Protein AF-A0A4V6KM63-F1 (afdb_monomer_lite)

Foldseek 3Di:
DDDDDDDDDDDDPDPDDPVVVVVVVVPDPPPPPDDDPPDPPCCVVPVPVVVPDDDPPPLLVVLLVPDAADPLAAFDDDDDPPPPPPPDDDDPQRVLLVLLLVDQALVSSVPGPNVPDQPLSSLLSSLVSCLLNVNPCSLVSLVVLCPDDPVSNALSVLVSLLVNLCVLFVCSDDDPCPPPDDDPPDGDDPVSNVVSLVSLVVSLVCSSVPRDDPPSSNLVSLQSNLVSCVVVQNLVSSLVSLSNSSNSPDSDVSSSVSVVCSVVVPRPDPDDDDDDDDDDDDPDDDDPDDDDDDDDDDDDDDDDDDDDDDDDDDDDD

Secondary structure (DSSP, 8-state):
-----------------HHHHHHHHTTS--------TTS--HHHH-HHHHHHS-----HHHHHTTSS---TTSPPP-PPPP-PPP---PPPHHHHHHHHHHTSSSHHHHHHS--TT--HHHHHHHHHHHHHHTT-TTHHHHHHHHHHS-HHHHTTHHHHHHHHHHHHHTT-------SS-SPP------HHHHHHHHHHHHHHHHHHHTT---TT-HHHHHHHHHHHHHHHTT-HHHHHHHHHHHHHTT---HHHHHHHHHHHTT-----------SS----S----S-----------------------------

pLDDT: mean 70.75, std 25.51, range [20.06, 98.56]

Structure (mmCIF, N/CA/C/O backbone):
data_AF-A0A4V6KM63-F1
#
_entry.id   AF-A0A4V6KM63-F1
#
loop_
_atom_site.group_PDB
_atom_site.id
_atom_site.type_symbol
_atom_site.label_atom_id
_atom_site.label_alt_id
_atom_site.label_comp_id
_atom_site.label_asym_id
_atom_site.label_entity_id
_atom_site.label_seq_id
_atom_site.pdbx_PDB_ins_code
_atom_site.Cartn_x
_atom_site.Cartn_y
_atom_site.Cartn_z
_atom_site.occupancy
_atom_site.B_iso_or_equiv
_atom_site.auth_seq_id
_atom_site.auth_comp_id
_atom_site.auth_asym_id
_atom_site.auth_atom_id
_atom_site.pdbx_PDB_model_num
ATOM 1 N N . MET A 1 1 ? 13.890 93.470 3.882 1.00 38.53 1 MET A N 1
ATOM 2 C CA . MET A 1 1 ? 13.900 92.080 4.387 1.00 38.53 1 MET A CA 1
ATOM 3 C C . MET A 1 1 ? 12.518 91.510 4.089 1.00 38.53 1 MET A C 1
ATOM 5 O O . MET A 1 1 ? 11.603 91.719 4.861 1.00 38.53 1 MET A O 1
ATOM 9 N N . SER A 1 2 ? 12.234 91.205 2.825 1.00 38.66 2 SER A N 1
ATOM 10 C CA . SER A 1 2 ? 12.437 89.886 2.202 1.00 38.66 2 SER A CA 1
ATOM 11 C C . SER A 1 2 ? 11.457 88.846 2.739 1.00 38.66 2 SER A C 1
ATOM 13 O O . SER A 1 2 ? 11.822 88.120 3.648 1.00 38.66 2 SER A O 1
ATOM 15 N N . TYR A 1 3 ? 10.266 88.759 2.147 1.00 36.31 3 TYR A N 1
ATOM 16 C CA . TYR A 1 3 ? 9.559 87.495 1.930 1.00 36.31 3 TYR A CA 1
ATOM 17 C C . TYR A 1 3 ? 8.790 87.623 0.609 1.00 36.31 3 TYR A C 1
ATOM 19 O O . TYR A 1 3 ? 8.005 88.546 0.422 1.00 36.31 3 TYR A O 1
ATOM 27 N N . LEU A 1 4 ? 9.153 86.768 -0.347 1.00 38.00 4 LEU A N 1
ATOM 28 C CA . LEU A 1 4 ? 8.591 86.687 -1.692 1.00 38.00 4 LEU A CA 1
ATOM 29 C C . LEU A 1 4 ? 7.329 85.822 -1.650 1.00 38.00 4 LEU A C 1
ATOM 31 O O . LEU A 1 4 ? 7.406 84.655 -1.268 1.00 38.00 4 LEU A O 1
ATOM 35 N N . ASP A 1 5 ? 6.204 86.387 -2.084 1.00 36.34 5 ASP A N 1
ATOM 36 C CA . ASP A 1 5 ? 4.976 85.655 -2.389 1.00 36.34 5 ASP A CA 1
ATOM 37 C C . ASP A 1 5 ? 5.148 84.834 -3.678 1.00 36.34 5 ASP A C 1
ATOM 39 O O . ASP A 1 5 ? 5.480 85.354 -4.747 1.00 36.34 5 ASP A O 1
ATOM 43 N N . LEU A 1 6 ? 4.919 83.525 -3.566 1.00 35.12 6 LEU A N 1
ATOM 44 C CA . LEU A 1 6 ? 4.900 82.574 -4.675 1.00 35.12 6 LEU A CA 1
ATOM 45 C C . LEU A 1 6 ? 3.574 82.684 -5.437 1.00 35.12 6 LEU A C 1
ATOM 47 O O . LEU A 1 6 ? 2.551 82.149 -5.012 1.00 35.12 6 LEU A O 1
ATOM 51 N N . HIS A 1 7 ? 3.608 83.313 -6.612 1.00 39.22 7 HIS A N 1
ATOM 52 C CA . HIS A 1 7 ? 2.531 83.189 -7.589 1.00 39.22 7 HIS A CA 1
ATOM 53 C C . HIS A 1 7 ? 2.599 81.842 -8.324 1.00 39.22 7 HIS A C 1
ATOM 55 O O . HIS A 1 7 ? 3.612 81.433 -8.893 1.00 39.22 7 HIS A O 1
ATOM 61 N N . THR A 1 8 ? 1.456 81.171 -8.300 1.00 44.53 8 THR A N 1
ATOM 62 C CA . THR A 1 8 ? 1.097 79.902 -8.926 1.00 44.53 8 THR A CA 1
ATOM 63 C C . THR A 1 8 ? 1.305 79.899 -10.445 1.00 44.53 8 THR A C 1
ATOM 65 O O . THR A 1 8 ? 0.744 80.716 -11.172 1.00 44.53 8 THR A O 1
ATOM 68 N N . THR A 1 9 ? 2.053 78.914 -10.955 1.00 43.78 9 THR A N 1
ATOM 69 C CA . THR A 1 9 ? 2.122 78.597 -12.391 1.00 43.78 9 THR A CA 1
ATOM 70 C C . THR A 1 9 ? 1.475 77.238 -12.656 1.00 43.78 9 THR A C 1
ATOM 72 O O . THR A 1 9 ? 1.812 76.221 -12.054 1.00 43.78 9 THR A O 1
ATOM 75 N N . GLY A 1 10 ? 0.469 77.237 -13.533 1.00 41.81 10 GLY A N 1
ATOM 76 C CA . GLY A 1 10 ? -0.345 76.071 -13.855 1.00 41.81 10 GLY A CA 1
ATOM 77 C C . GLY A 1 10 ? 0.424 74.992 -14.619 1.00 41.81 10 GLY A C 1
ATOM 78 O O . GLY A 1 10 ? 0.946 75.225 -15.710 1.00 41.81 10 GLY A O 1
ATOM 79 N N . HIS A 1 11 ? 0.419 73.771 -14.087 1.00 44.66 11 HIS A N 1
ATOM 80 C CA . HIS A 1 11 ? 0.872 72.586 -14.810 1.00 44.66 11 HIS A CA 1
ATOM 81 C C . HIS A 1 11 ? -0.171 72.160 -15.857 1.00 44.66 11 HIS A C 1
ATOM 83 O O . HIS A 1 11 ? -1.176 71.521 -15.542 1.00 44.66 11 HIS A O 1
ATOM 89 N N . ARG A 1 12 ? 0.095 72.458 -17.136 1.00 49.81 12 ARG A N 1
ATOM 90 C CA . ARG A 1 12 ? -0.553 71.771 -18.265 1.00 49.81 12 ARG A CA 1
ATOM 91 C C . ARG A 1 12 ? -0.119 70.301 -18.264 1.00 49.81 12 ARG A C 1
ATOM 93 O O . ARG A 1 12 ? 1.005 69.986 -18.650 1.00 49.81 12 ARG A O 1
ATOM 100 N N . ARG A 1 13 ? -1.013 69.397 -17.855 1.00 54.69 13 ARG A N 1
ATOM 101 C CA . ARG A 1 13 ? -0.854 67.945 -18.032 1.00 54.69 13 ARG A CA 1
ATOM 102 C C . ARG A 1 13 ? -0.825 67.633 -19.533 1.00 54.69 13 ARG A C 1
ATOM 104 O O . ARG A 1 13 ? -1.850 67.728 -20.202 1.00 54.69 13 ARG A O 1
ATOM 111 N N . ARG A 1 14 ? 0.346 67.289 -20.078 1.00 59.88 14 ARG A N 1
ATOM 112 C CA . ARG A 1 14 ? 0.458 66.712 -21.425 1.00 59.88 14 ARG A CA 1
ATOM 113 C C . ARG A 1 14 ? -0.050 65.273 -21.356 1.00 59.88 14 ARG A C 1
ATOM 115 O O . ARG A 1 14 ? 0.630 64.410 -20.813 1.00 59.88 14 ARG A O 1
ATOM 122 N N . ALA A 1 15 ? -1.253 65.029 -21.865 1.00 58.00 15 ALA A N 1
ATOM 123 C CA . ALA A 1 15 ? -1.730 63.678 -22.124 1.00 58.00 15 ALA A CA 1
ATOM 124 C C . ALA A 1 15 ? -0.860 63.073 -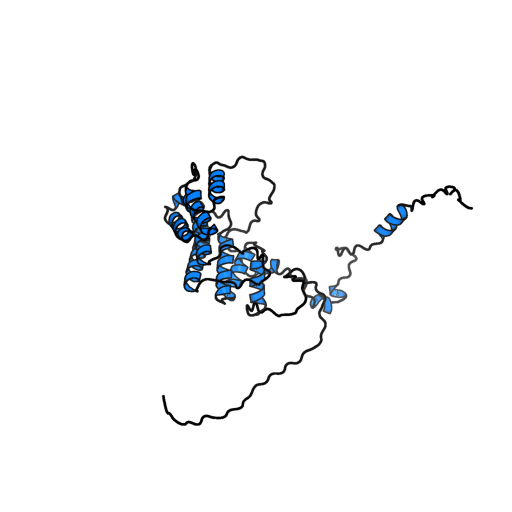23.237 1.00 58.00 15 ALA A C 1
ATOM 126 O O . ALA A 1 15 ? -0.911 63.527 -24.379 1.00 58.00 15 ALA A O 1
ATOM 127 N N . LEU A 1 16 ? -0.022 62.089 -22.901 1.00 60.75 16 LEU A N 1
ATOM 128 C CA . LEU A 1 16 ? 0.581 61.221 -23.910 1.00 60.75 16 LEU A CA 1
ATOM 129 C C . LEU A 1 16 ? -0.551 60.404 -24.554 1.00 60.75 16 LEU A C 1
ATOM 131 O O . LEU A 1 16 ? -1.327 59.786 -23.821 1.00 60.75 16 LEU A O 1
ATOM 135 N N . PRO A 1 17 ? -0.700 60.411 -25.890 1.00 64.44 17 PRO A N 1
ATOM 136 C CA . PRO A 1 17 ? -1.804 59.719 -26.531 1.00 64.44 17 PRO A CA 1
ATOM 137 C C . PRO A 1 17 ? -1.623 58.208 -26.359 1.00 64.44 17 PRO A C 1
ATOM 139 O O . PRO A 1 17 ? -0.602 57.644 -26.749 1.00 64.44 17 PRO A O 1
ATOM 142 N N . LEU A 1 18 ? -2.651 57.552 -25.813 1.00 59.50 18 LEU A N 1
ATOM 143 C CA . LEU A 1 18 ? -2.770 56.096 -25.643 1.00 59.50 18 LEU A CA 1
ATOM 144 C C . LEU A 1 18 ? -2.382 55.308 -26.916 1.00 59.50 18 LEU A C 1
ATOM 146 O O . LEU A 1 18 ? -1.901 54.181 -26.838 1.00 59.50 18 LEU A O 1
ATOM 150 N N . ALA A 1 19 ? -2.537 55.936 -28.086 1.00 60.31 19 ALA A N 1
ATOM 151 C CA . ALA A 1 19 ? -2.141 55.416 -29.389 1.00 60.31 19 ALA A CA 1
ATOM 152 C C . ALA A 1 19 ? -0.650 55.036 -29.479 1.00 60.31 19 ALA A C 1
ATOM 154 O O . ALA A 1 19 ? -0.317 54.031 -30.104 1.00 60.31 19 ALA A O 1
ATOM 155 N N . SER A 1 20 ? 0.246 55.779 -28.819 1.00 60.22 20 SER A N 1
ATOM 156 C CA . SER A 1 20 ? 1.684 55.475 -28.827 1.00 60.22 20 SER A CA 1
ATOM 157 C C . SER A 1 20 ? 2.033 54.236 -27.994 1.00 60.22 20 SER A C 1
ATOM 159 O O . SER A 1 20 ? 2.986 53.536 -28.322 1.00 60.22 20 SER A O 1
ATOM 161 N N . LEU A 1 21 ? 1.250 53.923 -26.955 1.00 61.53 21 LEU A N 1
ATOM 162 C CA . LEU A 1 21 ? 1.435 52.710 -26.149 1.00 61.53 21 LEU A CA 1
ATOM 163 C C . LEU A 1 21 ? 0.874 51.464 -26.853 1.00 61.53 21 LEU A C 1
ATOM 165 O O . LEU A 1 21 ? 1.476 50.397 -26.774 1.00 61.53 21 LEU A O 1
ATOM 169 N N . ILE A 1 22 ? -0.224 51.603 -27.602 1.00 63.12 22 ILE A N 1
ATOM 170 C CA . ILE A 1 22 ? -0.808 50.500 -28.388 1.00 63.12 22 ILE A CA 1
ATOM 171 C C . ILE A 1 22 ? 0.103 50.121 -29.567 1.00 63.12 22 ILE A C 1
ATOM 173 O O . ILE A 1 22 ? 0.334 48.938 -29.812 1.00 63.12 22 ILE A O 1
ATOM 177 N N . ALA A 1 23 ? 0.678 51.108 -30.263 1.00 62.62 23 ALA A N 1
ATOM 178 C CA . ALA A 1 23 ? 1.587 50.858 -31.384 1.00 62.62 23 ALA A CA 1
ATOM 179 C C . ALA A 1 23 ? 2.879 50.134 -30.957 1.00 62.62 23 ALA A C 1
ATOM 181 O O . ALA A 1 23 ? 3.385 49.292 -31.696 1.00 62.62 23 ALA A O 1
ATOM 182 N N . ALA A 1 24 ? 3.384 50.407 -29.749 1.00 61.28 24 ALA A N 1
ATOM 183 C CA . ALA A 1 24 ? 4.547 49.712 -29.200 1.00 61.28 24 ALA A CA 1
ATOM 184 C C . ALA A 1 24 ? 4.241 48.251 -28.807 1.00 61.28 24 ALA A C 1
ATOM 186 O O . ALA A 1 24 ? 5.113 47.394 -28.924 1.00 61.28 24 ALA A O 1
ATOM 187 N N . ALA A 1 25 ? 3.005 47.944 -28.395 1.00 60.75 25 ALA A N 1
ATOM 188 C CA . ALA A 1 25 ? 2.602 46.590 -28.004 1.00 60.75 25 ALA A CA 1
ATOM 189 C C . ALA A 1 25 ? 2.410 45.632 -29.200 1.00 60.75 25 ALA A C 1
ATOM 191 O O . ALA A 1 25 ? 2.606 44.428 -29.056 1.00 60.75 25 ALA A O 1
ATOM 192 N N . LEU A 1 26 ? 2.071 46.152 -30.386 1.00 57.72 26 LEU A N 1
ATOM 193 C CA . LEU A 1 26 ? 1.855 45.359 -31.610 1.00 57.72 26 LEU A CA 1
ATOM 194 C C . LEU A 1 26 ? 3.146 44.992 -32.362 1.00 57.72 26 LEU A C 1
ATOM 196 O O . LEU A 1 26 ? 3.116 44.132 -33.236 1.00 57.72 26 LEU A O 1
ATOM 200 N N . MET A 1 27 ? 4.277 45.620 -32.029 1.00 55.38 27 MET A N 1
ATOM 201 C CA . MET A 1 27 ? 5.576 45.386 -32.679 1.00 55.38 27 MET A CA 1
ATOM 202 C C . MET A 1 27 ? 6.425 44.313 -31.985 1.00 55.38 27 MET A C 1
ATOM 204 O O . MET A 1 27 ? 7.587 44.131 -32.341 1.00 55.38 27 MET A O 1
ATOM 208 N N . VAL A 1 28 ? 5.879 43.597 -30.997 1.00 55.69 28 VAL A N 1
ATOM 209 C CA . VAL A 1 28 ? 6.587 42.479 -30.362 1.00 55.69 28 VAL A CA 1
ATOM 210 C C . VAL A 1 28 ? 6.347 41.221 -31.203 1.00 55.69 28 VAL A C 1
ATOM 212 O O . VAL A 1 28 ? 5.221 40.719 -31.214 1.00 55.69 28 VAL A O 1
ATOM 215 N N . PRO A 1 29 ? 7.356 40.684 -31.916 1.00 52.28 29 PRO A N 1
ATOM 216 C CA . PRO A 1 29 ? 7.197 39.442 -32.655 1.00 52.28 29 PRO A CA 1
ATOM 217 C C . PRO A 1 29 ? 7.007 38.296 -31.660 1.00 52.28 29 PRO A C 1
ATOM 219 O O . PRO A 1 29 ? 7.958 37.770 -31.079 1.00 52.28 29 PRO A O 1
ATOM 222 N N . LEU A 1 30 ? 5.753 37.897 -31.462 1.00 51.94 30 LEU A N 1
ATOM 223 C CA . LEU A 1 30 ? 5.414 36.622 -30.848 1.00 51.94 30 LEU A CA 1
ATOM 224 C C . LEU A 1 30 ? 5.933 35.536 -31.792 1.00 51.94 30 LEU A C 1
ATOM 226 O O . LEU A 1 30 ? 5.347 35.277 -32.840 1.00 51.94 30 LEU A O 1
ATOM 230 N N . SER A 1 31 ? 7.070 34.935 -31.444 1.00 47.78 31 SER A N 1
ATOM 231 C CA . SER A 1 31 ? 7.638 33.791 -32.161 1.00 47.78 31 SER A CA 1
ATOM 232 C C . SER A 1 31 ? 6.761 32.557 -31.932 1.00 47.78 31 SER A C 1
ATOM 234 O O . SER A 1 31 ? 7.110 31.653 -31.178 1.00 47.78 31 SER A O 1
ATOM 236 N N . GLY A 1 32 ? 5.584 32.542 -32.556 1.00 52.34 32 GLY A N 1
ATOM 237 C CA . GLY A 1 32 ? 4.719 31.378 -32.642 1.00 52.34 32 GLY A CA 1
ATOM 238 C C . GLY A 1 32 ? 5.316 30.396 -33.638 1.00 52.34 32 GLY A C 1
ATOM 239 O O . GLY A 1 32 ? 5.144 30.541 -34.844 1.00 52.34 32 GLY A O 1
ATOM 240 N N . GLN A 1 33 ? 6.042 29.399 -33.139 1.00 54.91 33 GLN A N 1
ATOM 241 C CA . GLN A 1 33 ? 6.419 28.226 -33.924 1.00 54.91 33 GLN A CA 1
ATOM 242 C C . GLN A 1 33 ? 5.155 27.382 -34.139 1.00 54.91 33 GLN A C 1
ATOM 244 O O . GLN A 1 33 ? 4.897 26.445 -33.388 1.00 54.91 33 GLN A O 1
ATOM 249 N N . ALA A 1 34 ? 4.324 27.752 -35.112 1.00 53.34 34 ALA A N 1
ATOM 250 C CA . ALA A 1 34 ? 3.112 27.013 -35.444 1.00 53.34 34 ALA A CA 1
ATOM 251 C C . ALA A 1 34 ? 2.963 26.843 -36.955 1.00 53.34 34 ALA A C 1
ATOM 253 O O . ALA A 1 34 ? 3.021 27.808 -37.703 1.00 53.34 34 ALA A O 1
ATOM 254 N N . CYS A 1 35 ? 2.748 25.590 -37.353 1.00 58.19 35 CYS A N 1
ATOM 255 C CA . CYS A 1 35 ? 2.690 25.065 -38.711 1.00 58.19 35 CYS A CA 1
ATOM 256 C C . CYS A 1 35 ? 1.818 25.889 -39.674 1.00 58.19 35 CYS A C 1
ATOM 258 O O . CYS A 1 35 ? 0.597 25.934 -39.545 1.00 58.19 35 CYS A O 1
ATOM 260 N N . GLY A 1 36 ? 2.458 26.454 -40.693 1.00 49.00 36 GLY A N 1
ATOM 261 C CA . GLY A 1 36 ? 1.841 27.035 -41.883 1.00 49.00 36 GLY A CA 1
ATOM 262 C C . GLY A 1 36 ? 2.603 26.609 -43.149 1.00 49.00 36 GLY A C 1
ATOM 263 O O . GLY A 1 36 ? 3.683 26.022 -43.042 1.00 49.00 36 GLY A O 1
ATOM 264 N N . PRO A 1 37 ? 2.072 26.879 -44.350 1.00 65.12 37 PRO A N 1
ATOM 265 C CA . PRO A 1 37 ? 2.666 26.437 -45.617 1.00 65.12 37 PRO A CA 1
ATOM 266 C C . PRO A 1 37 ? 4.029 27.083 -45.933 1.00 65.12 37 PRO A C 1
ATOM 268 O O . PRO A 1 37 ? 4.763 26.560 -46.766 1.00 65.12 37 PRO A O 1
ATOM 271 N N . ASP A 1 38 ? 4.395 28.158 -45.228 1.00 60.31 38 ASP A N 1
ATOM 272 C CA . ASP A 1 38 ? 5.628 28.928 -45.443 1.00 60.31 38 ASP A CA 1
ATOM 273 C C . ASP A 1 38 ? 6.755 28.605 -44.443 1.00 60.31 38 ASP A C 1
ATOM 275 O O . ASP A 1 38 ? 7.737 29.342 -44.334 1.00 60.31 38 ASP A O 1
ATOM 279 N N . PHE A 1 39 ? 6.649 27.506 -43.686 1.00 54.88 39 PHE A N 1
ATOM 280 C CA . PHE A 1 39 ? 7.740 27.090 -42.803 1.00 54.88 39 PHE A CA 1
ATOM 281 C C . PHE A 1 39 ? 8.827 26.356 -43.601 1.00 54.88 39 PHE A C 1
ATOM 283 O O . PHE A 1 39 ? 8.540 25.339 -44.239 1.00 54.88 39 PHE A O 1
ATOM 290 N N . PRO A 1 40 ? 10.095 26.810 -43.549 1.00 59.22 40 PRO A N 1
ATOM 291 C CA . PRO A 1 40 ? 11.181 26.148 -44.254 1.00 59.22 40 PRO A CA 1
ATOM 292 C C . PRO A 1 40 ? 11.352 24.727 -43.719 1.00 59.22 40 PRO A C 1
ATOM 294 O O . PRO A 1 40 ? 11.466 24.505 -42.510 1.00 59.22 40 PRO A O 1
ATOM 297 N N . ASN A 1 41 ? 11.379 23.754 -44.629 1.00 66.44 41 ASN A N 1
ATOM 298 C CA . ASN A 1 41 ? 11.552 22.348 -44.292 1.00 66.44 41 ASN A CA 1
ATOM 299 C C . ASN A 1 41 ? 12.947 22.145 -43.667 1.00 66.44 41 ASN A C 1
ATOM 301 O O . ASN A 1 41 ? 13.953 22.053 -44.373 1.00 66.44 41 ASN A O 1
ATOM 305 N N . ARG A 1 42 ? 13.018 22.130 -42.328 1.00 66.38 42 ARG A N 1
ATOM 306 C CA . ARG A 1 42 ? 14.282 22.122 -41.565 1.00 66.38 42 ARG A CA 1
ATOM 307 C C . ARG A 1 42 ? 15.168 20.919 -41.903 1.00 66.38 42 ARG A C 1
ATOM 309 O O . ARG A 1 42 ? 16.387 21.067 -41.921 1.00 66.38 42 ARG A O 1
ATOM 316 N N . LEU A 1 43 ? 14.565 19.784 -42.277 1.00 67.75 43 LEU A N 1
ATOM 317 C CA . LEU A 1 43 ? 15.283 18.597 -42.758 1.00 67.75 43 LEU A CA 1
ATOM 318 C C . LEU A 1 43 ? 16.042 18.855 -44.066 1.00 67.75 43 LEU A C 1
ATOM 320 O O . LEU A 1 43 ? 17.122 18.301 -44.251 1.00 67.75 43 LEU A O 1
ATOM 324 N N . LEU A 1 44 ? 15.502 19.683 -44.963 1.00 74.19 44 LEU A N 1
ATOM 325 C CA . LEU A 1 44 ? 16.147 20.024 -46.235 1.00 74.19 44 LEU A CA 1
ATOM 326 C C . LEU A 1 44 ? 17.153 21.169 -46.079 1.00 74.19 44 LEU A C 1
ATOM 328 O O . LEU A 1 44 ? 18.212 21.138 -46.699 1.00 74.19 44 LEU A O 1
ATOM 332 N N . VAL A 1 45 ? 16.842 22.155 -45.232 1.00 75.56 45 VAL A N 1
ATOM 333 C CA . VAL A 1 45 ? 17.698 23.334 -45.010 1.00 75.56 45 VAL A CA 1
ATOM 334 C C . VAL A 1 45 ? 18.932 22.999 -44.170 1.00 75.56 45 VAL A C 1
ATOM 336 O O . VAL A 1 45 ? 20.022 23.488 -44.449 1.00 75.56 45 VAL A O 1
ATOM 339 N N . ASN A 1 46 ? 18.788 22.158 -43.145 1.00 68.81 46 ASN A N 1
ATOM 340 C CA . ASN A 1 46 ? 19.895 21.740 -42.292 1.00 68.81 46 ASN A CA 1
ATOM 341 C C . ASN A 1 46 ? 19.736 20.269 -41.904 1.00 68.81 46 ASN A C 1
ATOM 343 O O . ASN A 1 46 ? 19.397 19.932 -40.767 1.00 68.81 46 ASN A O 1
ATOM 347 N N . ARG A 1 47 ? 19.987 19.382 -42.870 1.00 77.44 47 ARG A N 1
ATOM 348 C CA . ARG A 1 47 ? 19.878 17.932 -42.683 1.00 77.44 47 ARG A CA 1
ATOM 349 C C . ARG A 1 47 ? 20.751 17.422 -41.539 1.00 77.44 47 ARG A C 1
ATOM 351 O O . ARG A 1 47 ? 20.276 16.650 -40.716 1.00 77.44 47 ARG A O 1
ATOM 358 N N . ASN A 1 48 ? 22.009 17.860 -41.489 1.00 73.75 48 ASN A N 1
ATOM 359 C CA . ASN A 1 48 ? 22.973 17.374 -40.504 1.00 73.75 48 ASN A CA 1
ATOM 360 C C . ASN A 1 48 ? 22.569 17.802 -39.083 1.00 73.75 48 ASN A C 1
ATOM 362 O O . ASN A 1 48 ? 22.467 16.968 -38.195 1.00 73.75 48 ASN A O 1
ATOM 366 N N . GLY A 1 49 ? 22.222 19.077 -38.884 1.00 69.94 49 GLY A N 1
ATOM 367 C CA . GLY A 1 49 ? 21.758 19.569 -37.585 1.00 69.94 49 GLY A CA 1
ATOM 368 C C . GLY A 1 49 ? 20.402 19.000 -37.163 1.00 69.94 49 GLY A C 1
ATOM 369 O O . GLY A 1 49 ? 20.203 18.734 -35.987 1.00 69.94 49 GLY A O 1
ATOM 370 N N . THR A 1 50 ? 19.485 18.761 -38.105 1.00 67.75 50 THR A N 1
ATOM 371 C CA . THR A 1 50 ? 18.137 18.251 -37.789 1.00 67.75 50 THR A CA 1
ATOM 372 C C . THR A 1 50 ? 18.127 16.752 -37.485 1.00 67.75 50 THR A C 1
ATOM 374 O O . THR A 1 50 ? 17.342 16.320 -36.654 1.00 67.75 50 THR A O 1
ATOM 377 N N . LEU A 1 51 ? 18.987 15.951 -38.129 1.00 70.25 51 LEU A N 1
ATOM 378 C CA . LEU A 1 51 ? 19.080 14.508 -37.860 1.00 70.25 51 LEU A CA 1
ATOM 379 C C . LEU A 1 51 ? 19.978 14.173 -36.662 1.00 70.25 51 LEU A C 1
ATOM 381 O O . LEU A 1 51 ? 19.825 13.105 -36.077 1.00 70.25 51 LEU A O 1
ATOM 385 N N . LEU A 1 52 ? 20.910 15.061 -36.305 1.00 68.06 52 LEU A N 1
ATOM 386 C CA . LEU A 1 52 ? 21.752 14.910 -35.113 1.00 68.06 52 LEU A CA 1
ATOM 387 C C . LEU A 1 52 ? 21.114 15.511 -33.854 1.00 68.06 52 LEU A C 1
ATOM 389 O O . LEU A 1 52 ? 21.525 15.179 -32.744 1.00 68.06 52 LEU A O 1
ATOM 393 N N . TYR A 1 53 ? 20.119 16.386 -34.009 1.00 53.06 53 TYR A N 1
ATOM 394 C CA . TYR A 1 53 ? 19.326 16.886 -32.898 1.00 53.06 53 TYR A CA 1
ATOM 395 C C . TYR A 1 53 ? 18.218 15.882 -32.586 1.00 53.06 53 TYR A C 1
ATOM 397 O O . TYR A 1 53 ? 17.237 15.769 -33.321 1.00 53.06 53 TYR A O 1
ATOM 405 N N . MET A 1 54 ? 18.383 15.140 -31.490 1.00 50.16 54 MET A N 1
ATOM 406 C CA . MET A 1 54 ? 17.301 14.333 -30.944 1.00 50.16 54 MET A CA 1
ATOM 407 C C . MET A 1 54 ? 16.168 15.301 -30.567 1.00 50.16 54 MET A C 1
ATOM 409 O O . MET A 1 54 ? 16.416 16.192 -29.749 1.00 50.16 54 MET A O 1
ATOM 413 N N . PRO A 1 55 ? 14.963 15.198 -31.167 1.00 59.41 55 PRO A N 1
ATOM 414 C CA . PRO A 1 55 ? 13.830 15.995 -30.707 1.00 59.41 55 PRO A CA 1
ATOM 415 C C . PRO A 1 55 ? 13.680 15.772 -29.204 1.00 59.41 55 PRO A C 1
ATOM 417 O O . PRO A 1 55 ? 13.995 14.673 -28.745 1.00 59.41 55 PRO A O 1
ATOM 420 N N . GLU A 1 56 ? 13.260 16.791 -28.446 1.00 52.06 56 GLU A N 1
ATOM 421 C CA . GLU A 1 56 ? 13.082 16.651 -26.998 1.00 52.06 56 GLU A CA 1
ATOM 422 C C . GLU A 1 56 ? 12.179 15.445 -26.723 1.00 52.06 56 GLU A C 1
ATOM 424 O O . GLU A 1 56 ? 10.959 15.489 -26.888 1.00 52.06 56 GLU A O 1
ATOM 429 N N . GLY A 1 57 ? 12.814 14.323 -26.384 1.00 56.25 57 GLY A N 1
ATOM 430 C CA . GLY A 1 57 ? 12.133 13.100 -26.041 1.00 56.25 57 GLY A CA 1
ATOM 431 C C . GLY A 1 57 ? 11.444 13.380 -24.728 1.00 56.25 57 GLY A C 1
ATOM 432 O O . GLY A 1 57 ? 12.101 13.688 -23.732 1.00 56.25 57 GLY A O 1
ATOM 433 N N . ASN A 1 58 ? 10.118 13.303 -24.714 1.00 72.00 58 ASN A N 1
ATOM 434 C CA . ASN A 1 58 ? 9.409 13.326 -23.454 1.00 72.00 58 ASN A CA 1
ATOM 435 C C . ASN A 1 58 ? 9.701 11.992 -22.759 1.00 72.00 58 ASN A C 1
ATOM 437 O O . ASN A 1 58 ? 9.019 10.998 -22.987 1.00 72.00 58 ASN A O 1
ATOM 441 N N . PHE A 1 59 ? 10.753 11.966 -21.942 1.00 71.00 59 PHE A N 1
ATOM 442 C CA . PHE A 1 59 ? 11.180 10.777 -21.211 1.00 71.00 59 PHE A CA 1
ATOM 443 C C . PHE A 1 59 ? 10.016 10.137 -20.446 1.00 71.00 59 PHE A C 1
ATOM 445 O O . PHE A 1 59 ? 9.885 8.918 -20.443 1.00 71.00 59 PHE A O 1
ATOM 452 N N . ALA A 1 60 ? 9.126 10.953 -19.868 1.00 66.62 60 ALA A N 1
ATOM 453 C CA . ALA A 1 60 ? 7.934 10.466 -19.185 1.00 66.62 60 ALA A CA 1
ATOM 454 C C . ALA A 1 60 ? 7.022 9.663 -20.116 1.00 66.62 60 ALA A C 1
ATOM 456 O O . ALA A 1 60 ? 6.510 8.619 -19.732 1.00 66.62 60 ALA A O 1
ATOM 457 N N . PHE A 1 61 ? 6.844 10.142 -21.345 1.00 74.00 61 PHE A N 1
ATOM 458 C CA . PHE A 1 61 ? 6.041 9.480 -22.363 1.00 74.00 61 PHE A CA 1
ATOM 459 C C . PHE A 1 61 ? 6.683 8.175 -22.841 1.00 74.00 61 PHE A C 1
ATOM 461 O O . PHE A 1 61 ? 6.009 7.146 -22.866 1.00 74.00 61 PHE A O 1
ATOM 468 N N . GLU A 1 62 ? 7.979 8.183 -23.158 1.00 79.56 62 GLU A N 1
ATOM 469 C CA . GLU A 1 62 ? 8.676 6.972 -23.615 1.00 79.56 62 GLU A CA 1
ATOM 470 C C . GLU A 1 62 ? 8.809 5.921 -22.503 1.00 79.56 62 GLU A C 1
ATOM 472 O O . GLU A 1 62 ? 8.696 4.725 -22.768 1.00 79.56 62 GLU A O 1
ATOM 477 N N . ALA A 1 63 ? 8.936 6.341 -21.239 1.00 78.00 63 ALA A N 1
ATOM 478 C CA . ALA A 1 63 ? 8.960 5.433 -20.092 1.00 78.00 63 ALA A CA 1
ATOM 479 C C . ALA A 1 63 ? 7.685 4.575 -19.988 1.00 78.00 63 ALA A C 1
ATOM 481 O O . ALA A 1 63 ? 7.767 3.404 -19.619 1.00 78.00 63 ALA A O 1
ATOM 482 N N . THR A 1 64 ? 6.520 5.107 -20.383 1.00 82.31 64 THR A N 1
ATOM 483 C CA . THR A 1 64 ? 5.253 4.346 -20.397 1.00 82.31 64 THR A CA 1
ATOM 484 C C . THR A 1 64 ? 5.211 3.221 -21.437 1.00 82.31 64 THR A C 1
ATOM 486 O O . THR A 1 64 ? 4.282 2.417 -21.435 1.00 82.31 64 THR A O 1
ATOM 489 N N . ARG A 1 65 ? 6.197 3.164 -22.341 1.00 85.06 65 ARG A N 1
ATOM 490 C CA . ARG A 1 65 ? 6.270 2.214 -23.461 1.00 85.06 65 ARG A CA 1
ATOM 491 C C . ARG A 1 65 ? 7.387 1.186 -23.312 1.00 85.06 65 ARG A C 1
ATOM 493 O O . ARG A 1 65 ? 7.537 0.333 -24.181 1.00 85.06 65 ARG A O 1
ATOM 500 N N . LEU A 1 66 ? 8.166 1.257 -22.230 1.00 86.62 66 LEU A N 1
ATOM 501 C CA . LEU A 1 66 ? 9.278 0.335 -21.975 1.00 86.62 66 LEU A CA 1
ATOM 502 C C . LEU A 1 66 ? 8.810 -1.105 -21.742 1.00 86.62 66 LEU A C 1
ATOM 504 O O . LEU A 1 66 ? 9.542 -2.045 -22.041 1.00 86.62 66 LEU A O 1
ATOM 508 N N . VAL A 1 67 ? 7.597 -1.276 -21.216 1.00 91.75 67 VAL A N 1
ATOM 509 C CA . VAL A 1 67 ? 6.959 -2.575 -20.980 1.00 91.75 67 VAL A CA 1
ATOM 510 C C . VAL A 1 67 ? 5.492 -2.519 -21.413 1.00 91.75 67 VAL A C 1
ATOM 512 O O . VAL A 1 67 ? 4.905 -1.432 -21.437 1.00 91.75 67 VAL A O 1
ATOM 515 N N . PRO A 1 68 ? 4.873 -3.659 -21.772 1.00 93.88 68 PRO A N 1
ATOM 516 C CA . PRO A 1 68 ? 3.448 -3.692 -22.064 1.00 93.88 68 PRO A CA 1
ATOM 517 C C . PRO A 1 68 ? 2.604 -3.355 -20.826 1.00 93.88 68 PRO A C 1
ATOM 519 O O . PRO A 1 68 ? 2.983 -3.592 -19.678 1.00 93.88 68 PRO A O 1
ATOM 522 N N . VAL A 1 69 ? 1.410 -2.827 -21.083 1.00 94.44 69 VAL A N 1
ATOM 523 C CA . VAL A 1 69 ? 0.368 -2.658 -20.066 1.00 94.44 69 VAL A CA 1
ATOM 524 C C . VAL A 1 69 ? -0.033 -4.037 -19.541 1.00 94.44 69 VAL A C 1
ATOM 526 O O . VAL A 1 69 ? -0.350 -4.918 -20.338 1.00 94.44 69 VAL A O 1
ATOM 529 N N . ASP A 1 70 ? -0.048 -4.220 -18.220 1.00 95.56 70 ASP A N 1
ATOM 530 C CA . ASP A 1 70 ? -0.579 -5.438 -17.604 1.00 95.56 70 ASP A CA 1
ATOM 531 C C . ASP A 1 70 ? -2.114 -5.322 -17.520 1.00 95.56 70 ASP A C 1
ATOM 533 O O . ASP A 1 70 ? -2.617 -4.463 -16.790 1.00 95.56 70 ASP A O 1
ATOM 537 N N . PRO A 1 71 ? -2.881 -6.142 -18.260 1.00 95.19 71 PRO A N 1
ATOM 538 C CA . PRO A 1 71 ? -4.336 -6.021 -18.318 1.00 95.19 71 PRO A CA 1
ATOM 539 C C . PRO A 1 71 ? -5.040 -6.434 -17.017 1.00 95.19 71 PRO A C 1
ATOM 541 O O . PRO A 1 71 ? -6.226 -6.152 -16.867 1.00 95.19 71 PRO A O 1
ATOM 544 N N . GLN A 1 72 ? -4.347 -7.111 -16.096 1.00 95.44 72 GLN A N 1
ATOM 545 C CA . GLN A 1 72 ? -4.912 -7.543 -14.812 1.00 95.44 72 GLN A CA 1
ATOM 546 C C . GLN A 1 72 ? -4.771 -6.482 -13.716 1.00 95.44 72 GLN A C 1
ATOM 548 O O . GLN A 1 72 ? -5.287 -6.656 -12.615 1.00 95.44 72 GLN A O 1
ATOM 553 N N . LEU A 1 73 ? -4.048 -5.401 -13.995 1.00 94.69 73 LEU A N 1
ATOM 554 C CA . LEU A 1 73 ? -3.842 -4.292 -13.075 1.00 94.69 73 LEU A CA 1
ATOM 555 C C . LEU A 1 73 ? -4.674 -3.075 -13.503 1.00 94.69 73 LEU A C 1
ATOM 557 O O . LEU A 1 73 ? -4.912 -2.871 -14.697 1.00 94.69 73 LEU A O 1
ATOM 561 N N . PRO A 1 74 ? -5.115 -2.239 -12.546 1.00 92.00 74 PRO A N 1
ATOM 562 C CA . PRO A 1 74 ? -5.897 -1.057 -12.864 1.00 92.00 74 PRO A CA 1
ATOM 563 C C . PRO A 1 74 ? -5.059 -0.042 -13.645 1.00 92.00 74 PRO A C 1
ATOM 565 O O . PRO A 1 74 ? -3.852 0.099 -13.451 1.00 92.00 74 PRO A O 1
ATOM 568 N N . ARG A 1 75 ? -5.731 0.720 -14.509 1.00 91.56 75 ARG A N 1
ATOM 569 C CA . ARG A 1 75 ? -5.148 1.917 -15.119 1.00 91.56 75 ARG A CA 1
ATOM 570 C C . ARG A 1 75 ? -5.097 3.029 -14.086 1.00 91.56 75 ARG A C 1
ATOM 572 O O . ARG A 1 75 ? -6.071 3.224 -13.354 1.00 91.56 75 ARG A O 1
ATOM 579 N N . TRP A 1 76 ? -3.998 3.778 -14.086 1.00 88.56 76 TRP A N 1
ATOM 580 C CA . TRP A 1 76 ? -3.864 4.939 -13.225 1.00 88.56 76 TRP A CA 1
ATOM 581 C C . TRP A 1 76 ? -4.958 5.960 -13.531 1.00 88.56 76 TRP A C 1
ATOM 583 O O . TRP A 1 76 ? -5.212 6.304 -14.690 1.00 88.56 76 TRP A O 1
ATOM 593 N N . GLN A 1 77 ? -5.587 6.451 -12.474 1.00 85.81 77 GLN A N 1
ATOM 594 C CA . GLN A 1 77 ? -6.616 7.474 -12.518 1.00 85.81 77 GLN A CA 1
ATOM 595 C C . GLN A 1 77 ? -6.184 8.617 -11.610 1.00 85.81 77 GLN A C 1
ATOM 597 O O . GLN A 1 77 ? -5.899 8.420 -10.426 1.00 85.81 77 GLN A O 1
ATOM 602 N N . ALA A 1 78 ? -6.142 9.828 -12.164 1.00 78.00 78 ALA A N 1
ATOM 603 C CA . ALA A 1 78 ? -5.914 11.015 -11.360 1.00 78.00 78 ALA A CA 1
ATOM 604 C C . ALA A 1 78 ? -7.007 11.111 -10.282 1.00 78.00 78 ALA A C 1
ATOM 606 O O . ALA A 1 78 ? -8.182 10.891 -10.600 1.00 78.00 78 ALA A O 1
ATOM 607 N N . PRO A 1 79 ? -6.659 11.473 -9.033 1.00 71.75 79 PRO A N 1
ATOM 608 C CA . PRO A 1 79 ? -7.664 11.872 -8.061 1.00 71.75 79 PRO A CA 1
ATOM 609 C C . PRO A 1 79 ? -8.553 12.944 -8.686 1.00 71.75 79 PRO A C 1
ATOM 611 O O . PRO A 1 79 ? -8.050 13.830 -9.387 1.00 71.75 79 PRO A O 1
ATOM 614 N N . ALA A 1 80 ? -9.863 12.865 -8.446 1.00 71.00 80 ALA A N 1
ATOM 615 C CA . ALA A 1 80 ? -10.765 13.915 -8.891 1.00 71.00 80 ALA A CA 1
ATOM 616 C C . ALA A 1 80 ? -10.216 15.271 -8.406 1.00 71.00 80 ALA A C 1
ATOM 618 O O . ALA A 1 80 ? -9.766 15.357 -7.256 1.00 71.00 80 ALA A O 1
ATOM 619 N N . PRO A 1 81 ? -10.197 16.314 -9.260 1.00 66.88 81 PRO A N 1
ATOM 620 C CA . PRO A 1 81 ? -9.763 17.631 -8.826 1.00 66.88 81 PRO A CA 1
ATOM 621 C C . PRO A 1 81 ? -10.541 18.000 -7.567 1.00 66.88 81 PRO A C 1
ATOM 623 O O . PRO A 1 81 ? -11.730 17.693 -7.471 1.00 66.88 81 PRO A O 1
ATOM 626 N N . ALA A 1 82 ? -9.866 18.635 -6.606 1.00 58.59 82 ALA A N 1
ATOM 627 C CA . ALA A 1 82 ? -10.473 19.118 -5.373 1.00 58.59 82 ALA A CA 1
ATOM 628 C C . ALA A 1 82 ? -11.436 20.277 -5.682 1.00 58.59 82 ALA A C 1
ATOM 630 O O . ALA A 1 82 ? -11.220 21.424 -5.304 1.00 58.59 82 ALA A O 1
ATOM 631 N N . THR A 1 83 ? -12.507 20.005 -6.422 1.00 59.41 83 THR A N 1
ATOM 632 C CA . THR A 1 83 ? -13.703 20.823 -6.374 1.00 59.41 83 THR A CA 1
ATOM 633 C C . THR A 1 83 ? -14.199 20.727 -4.942 1.00 59.41 83 THR A C 1
ATOM 635 O O . THR A 1 83 ? -14.385 19.596 -4.479 1.00 59.41 83 THR A O 1
ATOM 638 N N . PRO A 1 84 ? -14.393 21.851 -4.226 1.00 56.78 84 PRO A N 1
ATOM 639 C CA . PRO A 1 84 ? -15.024 21.797 -2.921 1.00 56.78 84 PRO A CA 1
ATOM 640 C C . PRO A 1 84 ? -16.324 21.015 -3.116 1.00 56.78 84 PRO A C 1
ATOM 642 O O . PRO A 1 84 ? -17.133 21.409 -3.968 1.00 56.78 84 PRO A O 1
ATOM 645 N N . PRO A 1 85 ? -16.487 19.855 -2.453 1.00 59.12 85 PRO A N 1
ATOM 646 C CA . PRO A 1 85 ? -17.690 19.070 -2.630 1.00 59.12 85 PRO A CA 1
ATOM 647 C C . PRO A 1 85 ? -18.870 19.994 -2.346 1.00 59.12 85 PRO A C 1
ATOM 649 O O . PRO A 1 85 ? -18.805 20.835 -1.442 1.00 59.12 85 PRO A O 1
ATOM 652 N N . LYS A 1 86 ? -19.958 19.867 -3.118 1.00 63.06 86 LYS A N 1
ATOM 653 C CA . LYS A 1 86 ? -21.243 20.409 -2.657 1.00 63.06 86 LYS A CA 1
ATOM 654 C C . LYS A 1 86 ? -21.390 19.972 -1.197 1.00 63.06 86 LYS A C 1
ATOM 656 O O . LYS A 1 86 ? -21.159 18.785 -0.969 1.00 63.06 86 LYS A O 1
ATOM 661 N N . PRO A 1 87 ? -21.712 20.868 -0.242 1.00 62.28 87 PRO A N 1
ATOM 662 C CA . PRO A 1 87 ? -21.797 20.507 1.167 1.00 62.28 87 PRO A CA 1
ATOM 663 C C . PRO A 1 87 ? -22.788 19.357 1.327 1.00 62.28 87 PRO A C 1
ATOM 665 O O . PRO A 1 87 ? -24.001 19.546 1.319 1.00 62.28 87 PRO A O 1
ATOM 668 N N . MET A 1 88 ? -22.254 18.147 1.379 1.00 66.38 88 MET A N 1
ATOM 669 C CA . MET A 1 88 ? -22.978 16.934 1.672 1.00 66.38 88 MET A CA 1
ATOM 670 C C . MET A 1 88 ? -22.507 16.538 3.061 1.00 66.38 88 MET A C 1
ATOM 672 O O . MET A 1 88 ? -21.295 16.510 3.298 1.00 66.38 88 MET A O 1
ATOM 676 N N . PRO A 1 89 ? -23.431 16.299 4.000 1.00 78.62 89 PRO A N 1
ATOM 677 C CA . PRO A 1 89 ? -23.042 15.818 5.310 1.00 78.62 89 PRO A CA 1
ATOM 678 C C . PRO A 1 89 ? -22.275 14.504 5.139 1.00 78.62 89 PRO A C 1
ATOM 680 O O . PRO A 1 89 ? -22.705 13.619 4.399 1.00 78.62 89 PRO A O 1
ATOM 683 N N . LEU A 1 90 ? -21.123 14.403 5.806 1.00 81.62 90 LEU A N 1
ATOM 684 C CA . LEU A 1 90 ? -20.366 13.157 5.885 1.00 81.62 90 LEU A CA 1
ATOM 685 C C . LEU A 1 90 ? -21.275 12.053 6.430 1.00 81.62 90 LEU A C 1
ATOM 687 O O . LEU A 1 90 ? -22.078 12.307 7.333 1.00 81.62 90 LEU A O 1
ATOM 691 N N . SER A 1 91 ? -21.128 10.834 5.916 1.00 87.69 91 SER A N 1
ATOM 692 C CA . SER A 1 91 ? -21.792 9.671 6.512 1.00 87.69 91 SER A CA 1
ATOM 693 C C . SER A 1 91 ? -21.343 9.477 7.972 1.00 87.69 91 SER A C 1
ATOM 695 O O . SER A 1 91 ? -20.232 9.890 8.320 1.00 87.69 91 SER A O 1
ATOM 697 N N . PRO A 1 92 ? -22.159 8.842 8.833 1.00 88.62 92 PRO A N 1
ATOM 698 C CA . PRO A 1 92 ? -21.776 8.568 10.221 1.00 88.62 92 PRO A CA 1
ATOM 699 C C . PRO A 1 92 ? -20.429 7.839 10.343 1.00 88.62 92 PRO A C 1
ATOM 701 O O . PRO A 1 92 ? -19.601 8.212 11.168 1.00 88.62 92 PRO A O 1
ATOM 704 N N . GLU A 1 93 ? -20.167 6.877 9.453 1.00 89.00 93 GLU A N 1
ATOM 705 C CA . GLU A 1 93 ? -18.889 6.161 9.382 1.00 89.00 93 GLU A CA 1
ATOM 706 C C . GLU A 1 93 ? -17.718 7.115 9.093 1.00 89.00 93 GLU A C 1
ATOM 708 O O . GLU A 1 93 ? -16.726 7.127 9.820 1.00 89.00 93 GLU A O 1
ATOM 713 N N . GLN A 1 94 ? -17.841 7.973 8.073 1.00 89.69 94 GLN A N 1
ATOM 714 C CA . GLN A 1 94 ? -16.801 8.950 7.728 1.00 89.69 94 GLN A CA 1
ATOM 715 C C . GLN A 1 94 ? -16.536 9.943 8.863 1.00 89.69 94 GLN A C 1
ATOM 717 O O . GLN A 1 94 ? -15.387 10.328 9.078 1.00 89.69 94 GLN A O 1
ATOM 722 N N . GLN A 1 95 ? -17.579 10.359 9.585 1.00 91.00 95 GLN A N 1
ATOM 723 C CA . GLN A 1 95 ? -17.440 11.250 10.737 1.00 91.00 95 GLN A CA 1
ATOM 724 C C . GLN A 1 95 ? -16.662 10.578 11.866 1.00 91.00 95 GLN A C 1
ATOM 726 O O . GLN A 1 95 ? -15.720 11.171 12.386 1.00 91.00 95 GLN A O 1
ATOM 731 N N . ALA A 1 96 ? -17.012 9.341 12.213 1.00 92.75 96 ALA A N 1
ATOM 732 C CA . ALA A 1 96 ? -16.332 8.606 13.269 1.00 92.75 96 ALA A CA 1
ATOM 733 C C . ALA A 1 96 ? -14.877 8.271 12.888 1.00 92.75 96 ALA A C 1
ATOM 735 O O . ALA A 1 96 ? -13.981 8.505 13.693 1.00 92.75 96 ALA A O 1
ATOM 736 N N . ILE A 1 97 ? -14.595 7.864 11.642 1.00 93.25 97 ILE A N 1
ATOM 737 C CA . ILE A 1 97 ? -13.212 7.678 11.159 1.00 93.25 97 ILE A CA 1
ATOM 738 C C . ILE A 1 97 ? -12.414 8.987 11.248 1.00 93.25 97 ILE A C 1
ATOM 740 O O . ILE A 1 97 ? -11.258 8.976 11.673 1.00 93.25 97 ILE A O 1
ATOM 744 N N . ALA A 1 98 ? -13.005 10.121 10.856 1.00 92.12 98 ALA A N 1
ATOM 745 C CA . ALA A 1 98 ? -12.340 11.419 10.943 1.00 92.12 98 ALA A CA 1
ATOM 746 C C . ALA A 1 98 ? -12.058 11.831 12.397 1.00 92.12 98 ALA A C 1
ATOM 748 O O . ALA A 1 98 ? -10.976 12.336 12.680 1.00 92.12 98 ALA A O 1
ATOM 749 N N . GLN A 1 99 ? -12.994 11.577 13.315 1.00 93.88 99 GLN A N 1
ATOM 750 C CA . GLN A 1 99 ? -12.813 11.833 14.746 1.00 93.88 99 GLN A CA 1
ATOM 751 C C . GLN A 1 99 ? -11.717 10.949 15.347 1.00 93.88 99 GLN A C 1
ATOM 753 O O . GLN A 1 99 ? -10.836 11.472 16.020 1.00 93.88 99 GLN A O 1
ATOM 758 N N . MET A 1 100 ? -11.716 9.644 15.051 1.00 95.69 100 MET A N 1
ATOM 759 C CA . MET A 1 100 ? -10.661 8.725 15.495 1.00 95.69 100 MET A CA 1
ATOM 760 C C . MET A 1 100 ? -9.284 9.161 14.986 1.00 95.69 100 MET A C 1
ATOM 762 O O . MET A 1 100 ? -8.325 9.163 15.740 1.00 95.69 100 MET A O 1
ATOM 766 N N . ARG A 1 101 ? -9.167 9.567 13.715 1.00 93.38 101 ARG A N 1
ATOM 767 C CA . ARG A 1 101 ? -7.882 9.998 13.128 1.00 93.38 101 ARG A CA 1
ATOM 768 C C . ARG A 1 101 ? -7.397 11.365 13.604 1.00 93.38 101 ARG A C 1
ATOM 770 O O . ARG A 1 101 ? -6.250 11.708 13.341 1.00 93.38 101 ARG A O 1
ATOM 777 N N . ALA A 1 102 ? -8.259 12.154 14.242 1.00 93.62 102 ALA A N 1
ATOM 778 C CA . ALA A 1 102 ? -7.889 13.446 14.807 1.00 93.62 102 ALA A CA 1
ATOM 779 C C . ALA A 1 102 ? -7.243 13.327 16.200 1.00 93.62 102 ALA A C 1
ATOM 781 O O . ALA A 1 102 ? -6.738 14.326 16.712 1.00 93.62 102 ALA A O 1
ATOM 782 N N . THR A 1 103 ? -7.267 12.142 16.820 1.00 94.25 103 THR A N 1
ATOM 783 C CA . THR A 1 103 ? -6.619 11.897 18.114 1.00 94.25 103 THR A CA 1
ATOM 784 C C . THR A 1 103 ? -5.117 11.665 17.954 1.00 94.25 103 THR A C 1
ATOM 786 O O . THR A 1 103 ? -4.615 11.459 16.847 1.00 94.25 103 THR A O 1
ATOM 789 N N . GLN A 1 104 ? -4.383 11.706 19.069 1.00 90.19 104 GLN A N 1
ATOM 790 C CA . GLN A 1 104 ? -2.931 11.477 19.071 1.00 90.19 104 GLN A CA 1
ATOM 791 C C . GLN A 1 104 ? -2.553 10.081 19.567 1.00 90.19 104 GLN A C 1
ATOM 793 O O . GLN A 1 104 ? -1.456 9.605 19.288 1.00 90.19 104 GLN A O 1
ATOM 798 N N . THR A 1 105 ? -3.453 9.425 20.301 1.00 95.88 105 THR A N 1
ATOM 799 C CA . THR A 1 105 ? -3.219 8.100 20.877 1.00 95.88 105 THR A CA 1
ATOM 800 C C . THR A 1 105 ? -4.296 7.107 20.462 1.00 95.88 105 THR A C 1
ATOM 802 O O . THR A 1 105 ? -5.422 7.472 20.102 1.00 95.88 105 THR A O 1
ATOM 805 N N . VAL A 1 106 ? -3.939 5.826 20.528 1.00 96.31 106 VAL A N 1
ATO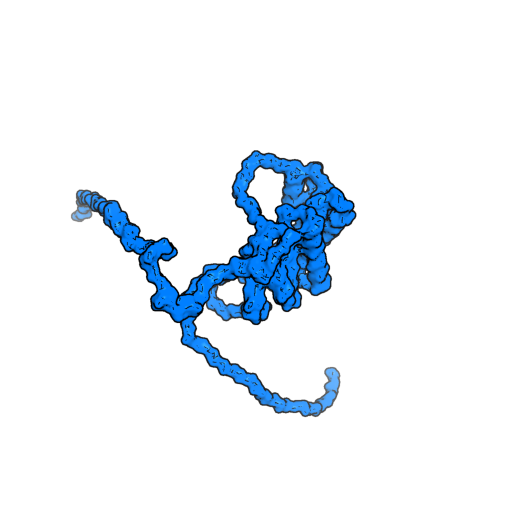M 806 C CA . VAL A 1 106 ? -4.842 4.709 20.237 1.00 96.31 106 VAL A CA 1
ATOM 807 C C . VAL A 1 106 ? -5.972 4.647 21.265 1.00 96.31 106 VAL A C 1
ATOM 809 O O . VAL A 1 106 ? -7.107 4.364 20.904 1.00 96.31 106 VAL A O 1
ATOM 812 N N . GLU A 1 107 ? -5.678 4.943 22.530 1.00 96.88 107 GLU A N 1
ATOM 813 C CA . GLU A 1 107 ? -6.645 4.957 23.629 1.00 96.88 107 GLU A CA 1
ATOM 814 C C . GLU A 1 107 ? -7.729 6.016 23.407 1.00 96.88 107 GLU A C 1
ATOM 816 O O . GLU A 1 107 ? -8.917 5.735 23.558 1.00 96.88 107 GLU A O 1
ATOM 821 N N . GLU A 1 108 ? -7.331 7.224 23.002 1.00 96.25 108 GLU A N 1
ATOM 822 C CA . GLU A 1 108 ? -8.271 8.287 22.641 1.00 96.25 108 GLU A CA 1
ATOM 823 C C . GLU A 1 108 ? -9.086 7.918 21.401 1.00 96.25 108 GLU A C 1
ATOM 825 O O . GLU A 1 108 ? -10.294 8.153 21.378 1.00 96.25 108 GLU A O 1
ATOM 830 N N . ALA A 1 109 ? -8.449 7.322 20.386 1.00 95.81 109 ALA A N 1
ATOM 831 C CA . ALA A 1 109 ? -9.142 6.877 19.179 1.00 95.81 109 ALA A CA 1
ATOM 832 C C . ALA A 1 109 ? -10.189 5.803 19.495 1.00 95.81 109 ALA A C 1
ATOM 834 O O . ALA A 1 109 ? -11.283 5.836 18.937 1.00 95.81 109 ALA A O 1
ATOM 835 N N . ASP A 1 110 ? -9.884 4.867 20.395 1.00 95.19 110 ASP A N 1
ATOM 836 C CA . ASP A 1 110 ? -10.806 3.793 20.768 1.00 95.19 110 ASP A CA 1
ATOM 837 C C . ASP A 1 110 ? -11.972 4.277 21.646 1.00 95.19 110 ASP A C 1
ATOM 839 O O . ASP A 1 110 ? -13.036 3.662 21.670 1.00 95.19 110 ASP A O 1
ATOM 843 N N . ALA A 1 111 ? -11.801 5.412 22.332 1.00 95.19 111 ALA A N 1
ATOM 844 C CA . ALA A 1 111 ? -12.857 6.057 23.109 1.00 95.19 111 ALA A CA 1
ATOM 845 C C . ALA A 1 111 ? -13.860 6.854 22.248 1.00 95.19 111 ALA A C 1
ATOM 847 O O . ALA A 1 111 ? -14.925 7.237 22.746 1.00 95.19 111 ALA A O 1
ATOM 848 N N . VAL A 1 112 ? -13.550 7.122 20.973 1.00 92.81 112 VAL A N 1
ATOM 849 C CA . VAL A 1 112 ? -14.477 7.783 20.041 1.00 92.81 112 VAL A CA 1
ATOM 850 C C . VAL A 1 112 ? -15.695 6.892 19.802 1.00 92.81 112 VAL A C 1
ATOM 852 O O . VAL A 1 112 ? -15.587 5.675 19.661 1.00 92.81 112 VAL A O 1
ATOM 855 N N . ASN A 1 113 ? -16.880 7.501 19.712 1.00 87.19 113 ASN A N 1
ATOM 856 C CA . ASN A 1 113 ? -18.097 6.765 19.391 1.00 87.19 113 ASN A CA 1
ATOM 857 C C . ASN A 1 113 ? -18.023 6.174 17.970 1.00 87.19 113 ASN A C 1
ATOM 859 O O . ASN A 1 113 ? -18.287 6.861 16.985 1.00 87.19 113 ASN A O 1
ATOM 863 N N . ALA A 1 114 ? -17.703 4.883 17.877 1.00 82.50 114 ALA A N 1
ATOM 864 C CA . ALA A 1 114 ? -17.563 4.146 16.624 1.00 82.50 114 ALA A CA 1
ATOM 865 C C . ALA A 1 114 ? -18.892 3.566 16.097 1.00 82.50 114 ALA A C 1
ATOM 867 O O . ALA A 1 114 ? -18.905 2.575 15.361 1.00 82.50 114 ALA A O 1
ATOM 868 N N . GLN A 1 115 ? -20.034 4.140 16.488 1.00 81.19 115 GLN A N 1
ATOM 869 C CA . GLN A 1 115 ? -21.341 3.658 16.054 1.00 81.19 115 GLN A CA 1
ATOM 870 C C . GLN A 1 115 ? -21.494 3.804 14.533 1.00 81.19 115 GLN A C 1
ATOM 872 O O . GLN A 1 115 ? -21.500 4.907 13.993 1.00 81.19 115 GLN A O 1
ATOM 877 N N . GLY A 1 116 ? -21.624 2.668 13.846 1.00 80.94 116 GLY A N 1
ATOM 878 C CA . GLY A 1 116 ? -21.708 2.603 12.386 1.00 80.94 116 GLY A CA 1
ATOM 879 C C . GLY A 1 116 ? -20.408 2.211 11.679 1.00 80.94 116 GLY A C 1
ATOM 880 O O . GLY A 1 116 ? -20.438 2.080 10.460 1.00 80.94 116 GLY A O 1
ATOM 881 N N . LEU A 1 117 ? -19.300 1.982 12.396 1.00 91.94 117 LEU A N 1
ATOM 882 C CA . LEU A 1 117 ? -18.108 1.358 11.810 1.00 91.94 117 LEU A CA 1
ATOM 883 C C . LEU A 1 117 ? -18.252 -0.165 11.780 1.00 91.94 117 LEU A C 1
ATOM 885 O O . LEU A 1 117 ? -18.635 -0.782 12.777 1.00 91.94 117 LEU A O 1
ATOM 889 N N . SER A 1 118 ? -17.861 -0.780 10.661 1.00 94.44 118 SER A N 1
ATOM 890 C CA . SER A 1 118 ? -17.581 -2.215 10.634 1.00 94.44 118 SER A CA 1
ATOM 891 C C . SER A 1 118 ? -16.371 -2.531 11.523 1.00 94.44 118 SER A C 1
ATOM 893 O O . SER A 1 118 ? -15.529 -1.670 11.805 1.00 94.44 118 SER A O 1
ATOM 895 N N . ASN A 1 119 ? -16.261 -3.781 11.981 1.00 94.81 119 ASN A N 1
ATOM 896 C CA . ASN A 1 119 ? -15.128 -4.192 12.813 1.00 94.81 119 ASN A CA 1
ATOM 897 C C . ASN A 1 119 ? -13.787 -3.967 12.084 1.00 94.81 119 ASN A C 1
ATOM 899 O O . ASN A 1 119 ? -12.837 -3.449 12.670 1.00 94.81 119 ASN A O 1
ATOM 903 N N . ALA A 1 120 ? -13.739 -4.268 10.781 1.00 96.56 120 ALA A N 1
ATOM 904 C CA . ALA A 1 120 ? -12.574 -4.023 9.938 1.00 96.56 120 ALA A CA 1
ATOM 905 C C . ALA A 1 120 ? -12.236 -2.525 9.822 1.00 96.56 120 ALA A C 1
ATOM 907 O O . ALA A 1 120 ? -11.066 -2.161 9.956 1.00 96.56 120 ALA A O 1
ATOM 908 N N . ALA A 1 121 ? -13.240 -1.651 9.663 1.00 96.12 121 ALA A N 1
ATOM 909 C CA . ALA A 1 121 ? -13.044 -0.199 9.633 1.00 96.12 121 ALA A CA 1
ATOM 910 C C . ALA A 1 121 ? -12.448 0.332 10.944 1.00 96.12 121 ALA A C 1
ATOM 912 O O . ALA A 1 121 ? -11.509 1.136 10.922 1.00 96.12 121 ALA A O 1
ATOM 913 N N . ARG A 1 122 ? -12.965 -0.132 12.092 1.00 96.56 122 ARG A N 1
ATOM 914 C CA . ARG A 1 122 ? -12.465 0.263 13.418 1.00 96.56 122 ARG A CA 1
ATOM 915 C C . ARG A 1 122 ? -11.025 -0.201 13.621 1.00 96.56 122 ARG A C 1
ATOM 917 O O . ARG A 1 122 ? -10.170 0.628 13.921 1.00 96.56 122 ARG A O 1
ATOM 924 N N . LEU A 1 123 ? -10.743 -1.489 13.407 1.00 97.88 123 LEU A N 1
ATOM 925 C CA . LEU A 1 123 ? -9.398 -2.059 13.558 1.00 97.88 123 LEU A CA 1
ATOM 926 C C . LEU A 1 123 ? -8.382 -1.372 12.641 1.00 97.88 123 LEU A C 1
ATOM 928 O O . LEU A 1 123 ? -7.308 -0.980 13.096 1.00 97.88 123 LEU A O 1
ATOM 932 N N . TYR A 1 124 ? -8.732 -1.158 11.370 1.00 97.69 124 TYR A N 1
ATOM 933 C CA . TYR A 1 124 ? -7.867 -0.440 10.438 1.00 97.69 124 TYR A CA 1
ATOM 934 C C . TYR A 1 124 ? -7.597 0.995 10.902 1.00 97.69 124 TYR A C 1
ATOM 936 O O . TYR A 1 124 ? -6.464 1.467 10.828 1.00 97.69 124 TYR A O 1
ATOM 944 N N . THR A 1 125 ? -8.621 1.696 11.393 1.00 97.06 125 THR A N 1
ATOM 945 C CA . THR A 1 125 ? -8.484 3.090 11.833 1.00 97.06 125 THR A CA 1
ATOM 946 C C . THR A 1 125 ? -7.625 3.208 13.091 1.00 97.06 125 THR A C 1
ATOM 948 O O . THR A 1 125 ? -6.766 4.086 13.135 1.00 97.06 125 THR A O 1
ATOM 951 N N . LEU A 1 126 ? -7.763 2.291 14.054 1.00 98.00 126 LEU A N 1
ATOM 952 C CA . LEU A 1 126 ? -6.853 2.193 15.204 1.00 98.00 126 LEU A CA 1
ATOM 953 C C . LEU A 1 126 ? -5.413 1.919 14.757 1.00 98.00 126 LEU A C 1
ATOM 955 O O . LEU A 1 126 ? -4.487 2.583 15.220 1.00 98.00 126 LEU A O 1
ATOM 959 N N . GLY A 1 127 ? -5.225 1.002 13.803 1.00 97.12 127 GLY A N 1
ATOM 960 C CA . GLY A 1 127 ? -3.919 0.733 13.201 1.00 97.12 127 GLY A CA 1
ATOM 961 C C . GLY A 1 127 ? -3.319 1.950 12.500 1.00 97.12 127 GLY A C 1
ATOM 962 O O . GLY A 1 127 ? -2.124 2.196 12.622 1.00 97.12 127 GLY A O 1
ATOM 963 N N . ALA A 1 128 ? -4.137 2.754 11.820 1.00 95.81 128 ALA A N 1
ATOM 964 C CA . ALA A 1 128 ? -3.699 3.985 11.171 1.00 95.81 128 ALA A CA 1
ATOM 965 C C . ALA A 1 128 ? -3.284 5.073 12.178 1.00 95.81 128 ALA A C 1
ATOM 967 O O . ALA A 1 128 ? -2.274 5.737 11.954 1.00 95.81 128 ALA A O 1
ATOM 968 N N . VAL A 1 129 ? -4.019 5.234 13.286 1.00 96.19 129 VAL A N 1
ATOM 969 C CA . VAL A 1 129 ? -3.639 6.144 14.386 1.00 96.19 129 VAL A CA 1
ATOM 970 C C . VAL A 1 129 ? -2.334 5.682 15.026 1.00 96.19 129 VAL A C 1
ATOM 972 O O . VAL A 1 129 ? -1.398 6.467 15.145 1.00 96.19 129 VAL A O 1
ATOM 975 N N . ALA A 1 130 ? -2.229 4.389 15.347 1.00 96.44 130 ALA A N 1
ATOM 976 C CA . ALA A 1 130 ? -1.003 3.794 15.867 1.00 96.44 130 ALA A CA 1
ATOM 977 C C . ALA A 1 130 ? 0.183 4.012 14.911 1.00 96.44 130 ALA A C 1
ATOM 979 O O . ALA A 1 130 ? 1.260 4.408 15.335 1.00 96.44 130 ALA A O 1
ATOM 980 N N . PHE A 1 131 ? -0.020 3.811 13.606 1.00 93.75 131 PHE A N 1
ATOM 981 C CA . PHE A 1 131 ? 1.014 3.994 12.586 1.00 93.75 131 PHE A CA 1
ATOM 982 C C . PHE A 1 131 ? 1.505 5.445 12.494 1.00 93.75 131 PHE A C 1
ATOM 984 O O . PHE A 1 131 ? 2.704 5.674 12.333 1.00 93.75 131 PHE A O 1
ATOM 991 N N . ALA A 1 132 ? 0.590 6.414 12.593 1.00 90.94 132 ALA A N 1
ATOM 992 C CA . ALA A 1 132 ? 0.916 7.839 12.587 1.00 90.94 132 ALA A CA 1
ATOM 993 C C . ALA A 1 132 ? 1.643 8.280 13.868 1.00 90.94 132 ALA A C 1
ATOM 995 O O . ALA A 1 132 ? 2.506 9.148 13.808 1.00 90.94 132 ALA A O 1
ATOM 996 N N . ALA A 1 133 ? 1.320 7.659 15.004 1.00 91.50 133 ALA A N 1
ATOM 997 C CA . ALA A 1 133 ? 1.964 7.902 16.293 1.00 91.50 133 ALA A CA 1
ATOM 998 C C . ALA A 1 133 ? 3.269 7.102 16.498 1.00 91.50 133 ALA A C 1
ATOM 1000 O O . ALA A 1 133 ? 3.834 7.143 17.588 1.00 91.50 133 ALA A O 1
ATOM 1001 N N . GLU A 1 134 ? 3.725 6.346 15.487 1.00 92.31 134 GLU A N 1
ATOM 1002 C CA . GLU A 1 134 ? 4.843 5.389 15.589 1.00 92.31 134 GLU A CA 1
ATOM 1003 C C . GLU A 1 134 ? 4.681 4.373 16.743 1.00 92.31 134 GLU A C 1
ATOM 1005 O O . GLU A 1 134 ? 5.646 3.859 17.310 1.00 92.31 134 GLU A O 1
ATOM 1010 N N . ASP A 1 135 ? 3.435 4.042 17.086 1.00 94.94 135 ASP A N 1
ATOM 1011 C CA . ASP A 1 135 ? 3.106 3.064 18.115 1.00 94.94 135 ASP A CA 1
ATOM 1012 C C . ASP A 1 135 ? 3.345 1.633 17.584 1.00 94.94 135 ASP A C 1
ATOM 1014 O O . ASP A 1 135 ? 2.800 1.253 16.535 1.00 94.94 135 ASP A O 1
ATOM 1018 N N . PRO A 1 136 ? 4.111 0.783 18.301 1.00 93.81 136 PRO A N 1
ATOM 1019 C CA . PRO A 1 136 ? 4.438 -0.574 17.854 1.00 93.81 136 PRO A CA 1
ATOM 1020 C C . PRO A 1 136 ? 3.205 -1.471 17.641 1.00 93.81 136 PRO A C 1
ATOM 1022 O O . PRO A 1 136 ? 3.270 -2.452 16.888 1.00 93.81 136 PRO A O 1
ATOM 1025 N N . ARG A 1 137 ? 2.062 -1.133 18.255 1.00 96.38 137 ARG A N 1
ATOM 1026 C CA . ARG A 1 137 ? 0.788 -1.854 18.105 1.00 96.38 137 ARG A CA 1
ATOM 1027 C C . ARG A 1 137 ? 0.177 -1.719 16.709 1.00 96.38 137 ARG A C 1
ATOM 1029 O O . ARG A 1 137 ? -0.706 -2.505 16.372 1.00 96.38 137 ARG A O 1
ATOM 1036 N N . ALA A 1 138 ? 0.643 -0.791 15.867 1.00 97.06 138 ALA A N 1
ATOM 1037 C CA . ALA A 1 138 ? 0.133 -0.610 14.504 1.00 97.06 138 ALA A CA 1
ATOM 1038 C C . ALA A 1 138 ? 0.130 -1.917 13.691 1.00 97.06 138 ALA A C 1
ATOM 1040 O O . ALA A 1 138 ? -0.866 -2.263 13.053 1.00 97.06 138 ALA A O 1
ATOM 1041 N N . SER A 1 139 ? 1.217 -2.690 13.785 1.00 96.50 139 SER A N 1
ATOM 1042 C CA . SER A 1 139 ? 1.342 -3.993 13.119 1.00 96.50 139 SER A CA 1
ATOM 1043 C C . SER A 1 139 ? 0.257 -4.981 13.562 1.00 96.50 139 SER A C 1
ATOM 1045 O O . SER A 1 139 ? -0.345 -5.653 12.724 1.00 96.50 139 SER A O 1
ATOM 1047 N N . GLN A 1 140 ? -0.050 -5.013 14.861 1.00 98.12 140 GLN A N 1
ATOM 1048 C CA . GLN A 1 140 ? -1.046 -5.906 15.449 1.00 98.12 140 GLN A CA 1
ATOM 1049 C C . GLN A 1 140 ? -2.456 -5.572 14.963 1.00 98.12 140 GLN A C 1
ATOM 1051 O O . GLN A 1 140 ? -3.233 -6.481 14.685 1.00 98.12 140 GLN A O 1
ATOM 1056 N N . TYR A 1 141 ? -2.798 -4.289 14.828 1.00 98.44 141 TYR A N 1
ATOM 1057 C CA . TYR A 1 141 ? -4.106 -3.883 14.315 1.00 98.44 141 TYR A CA 1
ATOM 1058 C C . TYR A 1 141 ? -4.294 -4.247 12.841 1.00 98.44 141 TYR A C 1
ATOM 1060 O O . TYR A 1 141 ? -5.333 -4.797 12.478 1.00 98.44 141 TYR A O 1
ATOM 1068 N N . PHE A 1 142 ? -3.288 -4.015 11.991 1.00 98.25 142 PHE A N 1
ATOM 1069 C CA . PHE A 1 142 ? -3.370 -4.429 10.587 1.00 98.25 142 PHE A CA 1
ATOM 1070 C C . PHE A 1 142 ? -3.469 -5.951 10.452 1.00 98.25 142 PHE A C 1
ATOM 1072 O O . PHE A 1 142 ? -4.294 -6.442 9.685 1.00 98.25 142 PHE A O 1
ATOM 1079 N N . GLN A 1 143 ? -2.708 -6.705 11.247 1.00 98.25 143 GLN A N 1
ATOM 1080 C CA . GLN A 1 143 ? -2.818 -8.165 11.293 1.00 98.25 143 GLN A CA 1
ATOM 1081 C C . GLN A 1 143 ? -4.199 -8.636 11.761 1.00 98.25 143 GLN A C 1
ATOM 1083 O O . GLN A 1 143 ? -4.718 -9.605 11.217 1.00 98.25 143 GLN A O 1
ATOM 1088 N N . GLN A 1 144 ? -4.824 -7.946 12.719 1.00 98.44 144 GLN A N 1
ATOM 1089 C CA . GLN A 1 144 ? -6.185 -8.266 13.153 1.00 98.44 144 GLN A CA 1
ATOM 1090 C C . GLN A 1 144 ? -7.210 -8.070 12.035 1.00 98.44 144 GLN A C 1
ATOM 1092 O O . GLN A 1 144 ? -8.091 -8.911 11.899 1.00 98.44 144 GLN A O 1
ATOM 1097 N N . VAL A 1 145 ? -7.078 -7.030 11.199 1.00 98.38 145 VAL A N 1
ATOM 1098 C CA . VAL A 1 145 ? -7.932 -6.871 10.005 1.00 98.38 145 VAL A CA 1
ATOM 1099 C C . VAL A 1 145 ? -7.751 -8.057 9.057 1.00 98.38 145 VAL A C 1
ATOM 1101 O O . VAL A 1 145 ? -8.733 -8.641 8.614 1.00 98.38 145 VAL A O 1
ATOM 1104 N N . LEU A 1 146 ? -6.504 -8.447 8.778 1.00 97.69 146 LEU A N 1
ATOM 1105 C CA . LEU A 1 146 ? -6.186 -9.554 7.866 1.00 97.69 146 LEU A CA 1
ATOM 1106 C C . LEU A 1 146 ? -6.595 -10.931 8.413 1.00 97.69 146 LEU A C 1
ATOM 1108 O O . LEU A 1 146 ? -6.775 -11.869 7.639 1.00 97.69 146 LEU A O 1
ATOM 1112 N N . ALA A 1 147 ? -6.748 -11.054 9.732 1.00 98.06 147 ALA A N 1
ATOM 1113 C CA . ALA A 1 147 ? -7.226 -12.261 10.397 1.00 98.06 147 ALA A CA 1
ATOM 1114 C C . ALA A 1 147 ? -8.760 -12.400 10.381 1.00 98.06 147 ALA A C 1
ATOM 1116 O O . ALA A 1 147 ? -9.268 -13.479 10.695 1.00 98.06 147 ALA A O 1
ATOM 1117 N N . LEU A 1 148 ? -9.504 -11.345 10.025 1.00 98.00 148 LEU A N 1
ATOM 1118 C CA . LEU A 1 148 ? -10.955 -11.438 9.853 1.00 98.00 148 LEU A CA 1
ATOM 1119 C C . LEU A 1 148 ? -11.303 -12.347 8.661 1.00 98.00 148 LEU A C 1
ATOM 1121 O O . LEU A 1 148 ? -10.534 -12.423 7.696 1.00 98.00 148 LEU A O 1
ATOM 1125 N N . PRO A 1 149 ? -12.478 -13.001 8.661 1.00 96.94 149 PRO A N 1
ATOM 1126 C CA . PRO A 1 149 ? -12.984 -13.697 7.482 1.00 96.94 149 PRO A CA 1
ATOM 1127 C C . PRO A 1 149 ? -13.021 -12.771 6.260 1.00 96.94 149 PRO A C 1
ATOM 1129 O O . PRO A 1 149 ? -13.384 -11.605 6.382 1.00 96.94 149 PRO A O 1
ATOM 1132 N N . ALA A 1 150 ? -12.707 -13.284 5.066 1.00 90.75 150 ALA A N 1
ATOM 1133 C CA . ALA A 1 150 ? -12.606 -12.464 3.849 1.00 90.75 150 ALA A CA 1
ATOM 1134 C C . ALA A 1 150 ? -13.864 -11.614 3.563 1.00 90.75 150 ALA A C 1
ATOM 1136 O O . ALA A 1 150 ? -13.754 -10.496 3.072 1.00 90.75 150 ALA A O 1
ATOM 1137 N N . ALA A 1 151 ? -15.052 -12.115 3.918 1.00 91.25 151 ALA A N 1
ATOM 1138 C CA . ALA A 1 151 ? -16.313 -11.386 3.776 1.00 91.25 151 ALA A CA 1
ATOM 1139 C C . ALA A 1 151 ? -16.440 -10.170 4.717 1.00 91.25 151 ALA A C 1
ATOM 1141 O O . ALA A 1 151 ? -17.165 -9.235 4.397 1.00 91.25 151 ALA A O 1
ATOM 1142 N N . GLU A 1 152 ? -15.740 -10.172 5.853 1.00 95.12 152 GLU A N 1
ATOM 1143 C CA . GLU A 1 152 ? -15.757 -9.101 6.860 1.00 95.12 152 GLU A CA 1
ATOM 1144 C C . GLU A 1 152 ? -14.627 -8.083 6.664 1.00 95.12 152 GLU A C 1
ATOM 1146 O O . GLU A 1 152 ? -14.677 -6.994 7.229 1.00 95.12 152 GLU A O 1
ATOM 1151 N N . GLN A 1 153 ? -13.603 -8.416 5.870 1.00 94.19 153 GLN A N 1
ATOM 1152 C CA . GLN A 1 153 ? -12.478 -7.514 5.609 1.00 94.19 153 GLN A CA 1
ATOM 1153 C C . GLN A 1 153 ? -12.869 -6.299 4.757 1.00 94.19 153 GLN A C 1
ATOM 1155 O O . GLN A 1 153 ? -12.219 -5.255 4.854 1.00 94.19 153 GLN A O 1
ATOM 1160 N N . GLU A 1 154 ? -13.915 -6.422 3.931 1.00 90.38 154 GLU A N 1
ATOM 1161 C CA . GLU A 1 154 ? -14.394 -5.374 3.019 1.00 90.38 154 GLU A CA 1
ATOM 1162 C C . GLU A 1 154 ? -13.231 -4.742 2.213 1.00 90.38 154 GLU A C 1
ATOM 1164 O O . GLU A 1 154 ? -12.289 -5.422 1.806 1.00 90.38 154 GLU A O 1
ATOM 1169 N N . ALA A 1 155 ? -13.256 -3.425 1.986 1.00 89.62 155 ALA A N 1
ATOM 1170 C CA . ALA A 1 155 ? -12.143 -2.690 1.377 1.00 89.62 155 ALA A CA 1
ATOM 1171 C C . ALA A 1 155 ? -10.958 -2.463 2.345 1.00 89.62 155 ALA A C 1
ATOM 1173 O O . ALA A 1 155 ? -9.908 -1.957 1.942 1.00 89.62 155 ALA A O 1
ATOM 1174 N N . TRP A 1 156 ? -11.113 -2.792 3.630 1.00 95.50 156 TRP A N 1
ATOM 1175 C CA . TRP A 1 156 ? -10.108 -2.541 4.665 1.00 95.50 156 TRP A CA 1
ATOM 1176 C C . TRP A 1 156 ? -8.994 -3.585 4.672 1.00 95.50 156 TRP A C 1
ATOM 1178 O O . TRP A 1 156 ? -7.864 -3.231 4.997 1.00 95.50 156 TRP A O 1
ATOM 1188 N N . GLY A 1 157 ? -9.272 -4.822 4.246 1.00 96.62 157 GLY A N 1
ATOM 1189 C CA . GLY A 1 157 ? -8.259 -5.875 4.098 1.00 96.62 157 GLY A CA 1
ATOM 1190 C C . GLY A 1 157 ? -7.107 -5.458 3.183 1.00 96.62 157 GLY A C 1
ATOM 1191 O O . GLY A 1 157 ? -5.946 -5.470 3.593 1.00 96.62 157 GLY A O 1
ATOM 1192 N N . LEU A 1 158 ? -7.424 -4.968 1.978 1.00 96.75 158 LEU A N 1
ATOM 1193 C CA . LEU A 1 158 ? -6.416 -4.513 1.012 1.00 96.75 158 LEU A CA 1
ATOM 1194 C C . LEU A 1 158 ? -5.582 -3.338 1.557 1.00 96.75 158 LEU A C 1
ATOM 1196 O O . LEU A 1 158 ? -4.358 -3.305 1.408 1.00 96.75 158 LEU A O 1
ATOM 1200 N N . ARG A 1 159 ? -6.232 -2.393 2.249 1.00 97.38 159 ARG A N 1
ATOM 1201 C CA . ARG A 1 159 ? -5.567 -1.251 2.897 1.00 97.38 159 ARG A CA 1
ATOM 1202 C C . ARG A 1 159 ? -4.664 -1.684 4.046 1.00 97.38 159 ARG A C 1
ATOM 1204 O O . ARG A 1 159 ? -3.561 -1.154 4.181 1.00 97.38 159 ARG A O 1
ATOM 1211 N N . ALA A 1 160 ? -5.113 -2.628 4.870 1.00 98.00 160 ALA A N 1
ATOM 1212 C CA . ALA A 1 160 ? -4.334 -3.178 5.975 1.00 98.00 160 ALA A CA 1
ATOM 1213 C C . ALA A 1 160 ? -3.087 -3.900 5.456 1.00 98.00 160 ALA A C 1
ATOM 1215 O O . ALA A 1 160 ? -1.993 -3.659 5.962 1.00 98.00 160 ALA A O 1
ATOM 1216 N N . GLN A 1 161 ? -3.232 -4.693 4.391 1.00 98.31 161 GLN A N 1
ATOM 1217 C CA . GLN A 1 161 ? -2.123 -5.374 3.727 1.00 98.31 161 GLN A CA 1
ATOM 1218 C C . GLN A 1 161 ? -1.070 -4.384 3.205 1.00 98.31 161 GLN A C 1
ATOM 1220 O O . GLN A 1 161 ? 0.122 -4.524 3.484 1.00 98.31 161 GLN A O 1
ATOM 1225 N N . TYR A 1 162 ? -1.510 -3.340 2.497 1.00 97.69 162 TYR A N 1
ATOM 1226 C CA . TYR A 1 162 ? -0.626 -2.278 2.011 1.00 97.69 162 TYR A CA 1
ATOM 1227 C C . TYR A 1 162 ? 0.072 -1.529 3.161 1.00 97.69 162 TYR A C 1
ATOM 1229 O O . TYR A 1 162 ? 1.272 -1.251 3.105 1.00 97.69 162 TYR A O 1
ATOM 1237 N N . SER A 1 163 ? -0.667 -1.229 4.232 1.00 96.94 163 SER A N 1
ATOM 1238 C CA . SER A 1 163 ? -0.153 -0.503 5.400 1.00 96.94 163 SER A CA 1
ATOM 1239 C C . SER A 1 163 ? 0.858 -1.328 6.197 1.00 96.94 163 SER A C 1
ATOM 1241 O O . SER A 1 163 ? 1.854 -0.782 6.669 1.00 96.94 163 SER A O 1
ATOM 1243 N N . LEU A 1 164 ? 0.664 -2.648 6.280 1.00 97.31 164 LEU A N 1
ATOM 1244 C CA . LEU A 1 164 ? 1.640 -3.569 6.856 1.00 97.31 164 LEU A CA 1
ATOM 1245 C C . LEU A 1 164 ? 2.956 -3.553 6.065 1.00 97.31 164 LEU A C 1
ATOM 1247 O O . LEU A 1 164 ? 4.024 -3.487 6.670 1.00 97.31 164 LEU A O 1
ATOM 1251 N N . GLY A 1 165 ? 2.892 -3.527 4.729 1.00 96.62 165 GLY A N 1
ATOM 1252 C CA . GLY A 1 165 ? 4.074 -3.357 3.877 1.00 96.62 165 GLY A CA 1
ATOM 1253 C C . GLY A 1 165 ? 4.831 -2.058 4.172 1.00 96.62 165 GLY A C 1
ATOM 1254 O O . GLY A 1 165 ? 6.050 -2.074 4.341 1.00 96.62 165 GLY A O 1
ATOM 1255 N N . ARG A 1 166 ? 4.115 -0.934 4.325 1.00 94.94 166 ARG A N 1
ATOM 1256 C CA . ARG A 1 166 ? 4.727 0.358 4.695 1.00 94.94 166 ARG A CA 1
ATOM 1257 C C . ARG A 1 166 ? 5.381 0.335 6.073 1.00 94.94 166 ARG A C 1
ATOM 1259 O O . ARG A 1 166 ? 6.481 0.859 6.227 1.00 94.94 166 ARG A O 1
ATOM 1266 N N . LEU A 1 167 ? 4.743 -0.300 7.055 1.00 94.81 167 LEU A N 1
ATOM 1267 C CA . LEU A 1 167 ? 5.308 -0.479 8.394 1.00 94.81 167 LEU A CA 1
ATOM 1268 C C . LEU A 1 167 ? 6.591 -1.312 8.345 1.00 94.81 167 LEU A C 1
ATOM 1270 O O . LEU A 1 167 ? 7.594 -0.932 8.943 1.00 94.81 167 LEU A O 1
ATOM 1274 N N . LEU A 1 168 ? 6.598 -2.403 7.576 1.00 95.06 168 LEU A N 1
ATOM 1275 C CA . LEU A 1 168 ? 7.787 -3.235 7.382 1.00 95.06 168 LEU A CA 1
ATOM 1276 C C . LEU A 1 168 ? 8.924 -2.489 6.669 1.00 95.06 168 LEU A C 1
ATOM 1278 O O . LEU A 1 168 ? 10.080 -2.804 6.920 1.00 95.06 168 LEU A O 1
ATOM 1282 N N . MET A 1 169 ? 8.620 -1.490 5.836 1.00 90.50 169 MET A N 1
ATOM 1283 C CA . MET A 1 169 ? 9.615 -0.586 5.240 1.00 90.50 169 MET A CA 1
ATOM 1284 C C . MET A 1 169 ? 10.098 0.526 6.182 1.00 90.50 169 MET A C 1
ATOM 1286 O O . MET A 1 169 ? 11.046 1.226 5.828 1.00 90.50 169 MET A O 1
ATOM 1290 N N . GLY A 1 170 ? 9.442 0.748 7.325 1.00 87.75 170 GLY A N 1
ATOM 1291 C CA . GLY A 1 170 ? 9.625 1.971 8.116 1.00 87.75 170 GLY A CA 1
ATOM 1292 C C . GLY A 1 170 ? 9.220 3.241 7.352 1.00 87.75 170 GLY A C 1
ATOM 1293 O O . GLY A 1 170 ? 9.751 4.320 7.605 1.00 87.75 170 GLY A O 1
ATOM 1294 N N . ASP A 1 171 ? 8.319 3.126 6.371 1.00 84.00 171 ASP A N 1
ATOM 1295 C CA . ASP A 1 171 ? 7.907 4.227 5.498 1.00 84.00 171 ASP A CA 1
ATOM 1296 C C . ASP A 1 171 ? 6.736 5.009 6.106 1.00 84.00 171 ASP A C 1
ATOM 1298 O O . ASP A 1 171 ? 5.594 4.903 5.655 1.00 84.00 171 ASP A O 1
ATOM 1302 N N . HIS A 1 172 ? 7.013 5.834 7.116 1.00 73.88 172 HIS A N 1
ATOM 1303 C CA . HIS A 1 172 ? 6.009 6.686 7.779 1.00 73.88 172 HIS A CA 1
ATOM 1304 C C . HIS A 1 172 ? 5.621 7.939 6.968 1.00 73.88 172 HIS A C 1
ATOM 1306 O O . HIS A 1 172 ? 4.791 8.735 7.397 1.00 73.88 172 HIS A O 1
ATOM 1312 N N . GLY A 1 173 ? 6.141 8.075 5.745 1.00 62.97 173 GLY A N 1
ATOM 1313 C CA . GLY A 1 173 ? 6.086 9.308 4.963 1.00 62.97 173 GLY A CA 1
ATOM 1314 C C . GLY A 1 173 ? 7.395 10.083 5.093 1.00 62.97 173 GLY A C 1
ATOM 1315 O O . GLY A 1 173 ? 8.221 9.810 5.959 1.00 62.97 173 GLY A O 1
ATOM 1316 N N . THR A 1 174 ? 7.632 11.020 4.180 1.00 44.41 174 THR A N 1
ATOM 1317 C CA . THR A 1 174 ? 8.786 11.918 4.280 1.00 44.41 174 THR A CA 1
ATOM 1318 C C . THR A 1 174 ? 8.456 12.974 5.334 1.00 44.41 174 THR A C 1
ATOM 1320 O O . THR A 1 174 ? 7.459 13.672 5.149 1.00 44.41 174 THR A O 1
ATOM 1323 N N . PRO A 1 175 ? 9.246 13.133 6.413 1.00 41.97 175 PRO A N 1
ATOM 1324 C CA . PRO A 1 175 ? 9.168 14.346 7.212 1.00 41.97 175 PRO A CA 1
ATOM 1325 C C . PRO A 1 175 ? 9.378 15.526 6.262 1.00 41.97 175 PRO A C 1
ATOM 1327 O O . PRO A 1 175 ? 10.308 15.504 5.448 1.00 41.97 175 PRO A O 1
ATOM 1330 N N . GLU A 1 176 ? 8.516 16.539 6.319 1.00 40.81 176 GLU A N 1
ATOM 1331 C CA . GLU A 1 176 ? 8.836 17.820 5.699 1.00 40.81 176 GLU A CA 1
ATOM 1332 C C . GLU A 1 176 ? 10.122 18.306 6.372 1.00 40.81 176 GLU A C 1
ATOM 1334 O O . GLU A 1 176 ? 10.145 18.621 7.559 1.00 40.81 176 GLU A O 1
ATOM 1339 N N . ASN A 1 177 ? 11.240 18.243 5.647 1.00 41.06 177 ASN A N 1
ATOM 1340 C CA . ASN A 1 177 ? 12.534 18.646 6.176 1.00 41.06 177 ASN A CA 1
ATOM 1341 C C . ASN A 1 177 ? 12.488 20.142 6.525 1.00 41.06 177 ASN A C 1
ATOM 1343 O O . ASN A 1 177 ? 12.685 20.987 5.655 1.00 41.06 177 ASN A O 1
ATOM 1347 N N . GLU A 1 178 ? 12.289 20.474 7.801 1.00 44.84 178 GLU A N 1
ATOM 1348 C CA . GLU A 1 178 ? 12.494 21.838 8.310 1.00 44.84 178 GLU A CA 1
ATOM 1349 C C . GLU A 1 178 ? 13.984 22.219 8.312 1.00 4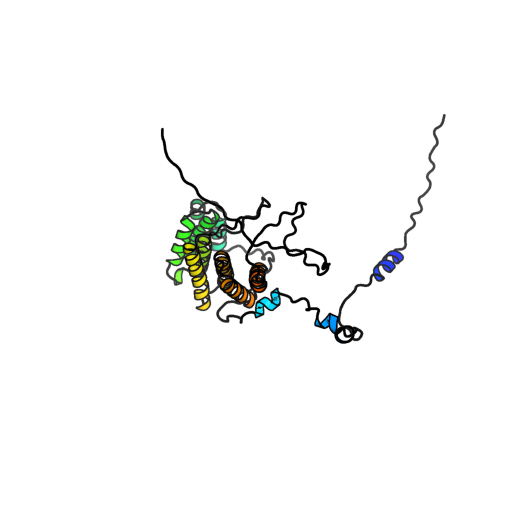4.84 178 GLU A C 1
ATOM 1351 O O . GLU A 1 178 ? 14.353 23.389 8.217 1.00 44.84 178 GLU A O 1
ATOM 1356 N N . SER A 1 179 ? 14.868 21.220 8.370 1.00 48.25 179 SER A N 1
ATOM 1357 C CA . SER A 1 179 ? 16.314 21.390 8.289 1.00 48.25 179 SER A CA 1
ATOM 1358 C C . SER A 1 179 ? 16.793 20.903 6.928 1.00 48.25 179 SER A C 1
ATOM 1360 O O . SER A 1 179 ? 16.658 19.725 6.613 1.00 48.25 179 SER A O 1
ATOM 1362 N N . GLY A 1 180 ? 17.360 21.803 6.119 1.00 47.91 180 GLY A N 1
ATOM 1363 C CA . GLY A 1 180 ? 17.878 21.556 4.762 1.00 47.91 180 GLY A CA 1
ATOM 1364 C C . GLY A 1 180 ? 19.094 20.618 4.674 1.00 47.91 180 GLY A C 1
ATOM 1365 O O . GLY A 1 180 ? 19.978 20.835 3.848 1.00 47.91 180 GLY A O 1
ATOM 1366 N N . SER A 1 181 ? 19.157 19.609 5.539 1.00 46.53 181 SER A N 1
ATOM 1367 C CA . SER A 1 181 ? 20.105 18.500 5.498 1.00 46.53 181 SER A CA 1
ATOM 1368 C C . SER A 1 181 ? 19.513 17.390 4.630 1.00 46.53 181 SER A C 1
ATOM 1370 O O . SER A 1 181 ? 18.3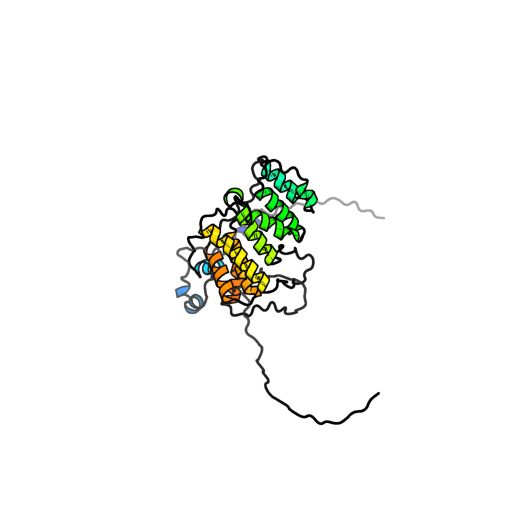35 17.067 4.771 1.00 46.53 181 SER A O 1
ATOM 1372 N N . GLU A 1 182 ? 20.308 16.783 3.746 1.00 45.28 182 GLU A N 1
ATOM 1373 C CA . GLU A 1 182 ? 19.870 15.578 3.036 1.00 45.28 182 GLU A CA 1
ATOM 1374 C C . GLU A 1 182 ? 19.556 14.479 4.066 1.00 45.28 182 GLU A C 1
ATOM 1376 O O . GLU A 1 182 ? 20.420 14.158 4.892 1.00 45.28 182 GLU A O 1
ATOM 1381 N N . PRO A 1 183 ? 18.336 13.916 4.077 1.00 51.50 183 PRO A N 1
ATOM 1382 C CA . PRO A 1 183 ? 18.013 12.854 5.007 1.00 51.50 183 PRO A CA 1
ATOM 1383 C C . PRO A 1 183 ? 18.838 11.628 4.619 1.00 51.50 183 PRO A C 1
ATOM 1385 O O . PRO A 1 183 ? 18.769 11.150 3.486 1.00 51.50 183 PRO A O 1
ATOM 1388 N N . VAL A 1 184 ? 19.613 11.095 5.565 1.00 54.16 184 VAL A N 1
ATOM 1389 C CA . VAL A 1 184 ? 20.142 9.735 5.431 1.00 54.16 184 VAL A CA 1
ATOM 1390 C C . VAL A 1 184 ? 18.925 8.824 5.322 1.00 54.16 184 VAL A C 1
ATOM 1392 O O . VAL A 1 184 ? 18.149 8.723 6.274 1.00 54.16 184 VAL A O 1
ATOM 1395 N N . VAL A 1 185 ? 18.725 8.209 4.155 1.00 59.41 185 VAL A N 1
ATOM 1396 C CA . VAL A 1 185 ? 17.603 7.295 3.924 1.00 59.41 185 VAL A CA 1
ATOM 1397 C C . VAL A 1 185 ? 17.840 6.050 4.771 1.00 59.41 185 VAL A C 1
ATOM 1399 O O . VAL A 1 185 ? 18.561 5.140 4.372 1.00 59.41 185 VAL A O 1
ATOM 1402 N N . LYS A 1 186 ? 17.280 6.037 5.980 1.00 73.19 186 LYS A N 1
ATOM 1403 C CA . LYS A 1 186 ? 17.261 4.853 6.835 1.00 73.19 186 LYS A CA 1
ATOM 1404 C C . LYS A 1 186 ? 16.235 3.887 6.258 1.00 73.19 186 LYS A C 1
ATOM 1406 O O . LYS A 1 186 ? 15.085 4.269 6.059 1.00 73.19 186 LYS A O 1
ATOM 1411 N N . HIS A 1 187 ? 16.658 2.658 5.994 1.00 82.88 187 HIS A N 1
ATOM 1412 C CA . HIS A 1 187 ? 15.763 1.559 5.665 1.00 82.88 187 HIS A CA 1
ATOM 1413 C C . HIS A 1 187 ? 16.055 0.367 6.587 1.00 82.88 187 HIS A C 1
ATOM 1415 O O . HIS A 1 187 ? 17.175 0.246 7.091 1.00 82.88 187 HIS A O 1
ATOM 1421 N N . PRO A 1 188 ? 15.069 -0.510 6.821 1.00 90.62 188 PRO A N 1
ATOM 1422 C CA . PRO A 1 188 ? 15.260 -1.743 7.574 1.00 90.62 188 PRO A CA 1
ATOM 1423 C C . PRO A 1 188 ? 16.258 -2.715 6.933 1.00 90.62 188 PRO A C 1
ATOM 1425 O O . PRO A 1 188 ? 16.637 -2.581 5.766 1.00 90.62 188 PRO A O 1
ATOM 1428 N N . GLU A 1 189 ? 16.650 -3.729 7.705 1.00 93.56 189 GLU A N 1
ATOM 1429 C CA . GLU A 1 189 ? 17.491 -4.835 7.241 1.00 93.56 189 GLU A CA 1
ATOM 1430 C C . GLU A 1 189 ? 16.810 -5.646 6.130 1.00 93.56 189 GLU A C 1
ATOM 1432 O O . GLU A 1 189 ? 15.580 -5.748 6.063 1.00 93.56 189 GLU A O 1
ATOM 1437 N N . LYS A 1 190 ? 17.619 -6.303 5.291 1.00 93.75 190 LYS A N 1
ATOM 1438 C CA . LYS A 1 190 ? 17.146 -7.060 4.119 1.00 93.75 190 LYS A CA 1
ATOM 1439 C C . LYS A 1 190 ? 16.012 -8.044 4.442 1.00 93.75 190 LYS A C 1
ATOM 1441 O O . LYS A 1 190 ? 15.020 -8.075 3.725 1.00 93.75 190 LYS A O 1
ATOM 1446 N N . ALA A 1 191 ? 16.115 -8.798 5.537 1.00 96.25 191 ALA A N 1
ATOM 1447 C CA . ALA A 1 191 ? 15.099 -9.785 5.919 1.00 96.25 191 ALA A CA 1
ATOM 1448 C C . ALA A 1 191 ? 13.721 -9.162 6.222 1.00 96.25 191 ALA A C 1
ATOM 1450 O O . ALA A 1 191 ? 12.687 -9.799 6.023 1.00 96.25 191 ALA A O 1
ATOM 1451 N N . GLN A 1 192 ? 13.683 -7.920 6.710 1.00 95.88 192 GLN A N 1
ATOM 1452 C CA . GLN A 1 192 ? 12.432 -7.193 6.936 1.00 95.88 192 GLN A CA 1
ATOM 1453 C C . GLN A 1 192 ? 11.904 -6.587 5.629 1.00 95.88 192 GLN A C 1
ATOM 1455 O O . GLN A 1 192 ? 10.700 -6.607 5.375 1.00 95.88 192 GLN A O 1
ATOM 1460 N N . LEU A 1 193 ? 12.803 -6.124 4.756 1.00 95.81 193 LEU A N 1
ATOM 1461 C CA . LEU A 1 193 ? 12.453 -5.656 3.415 1.00 95.81 193 LEU A CA 1
ATOM 1462 C C . LEU A 1 193 ? 11.861 -6.770 2.536 1.00 95.81 193 LEU A C 1
ATOM 1464 O O . LEU A 1 193 ? 10.921 -6.517 1.789 1.00 95.81 193 LEU A O 1
ATOM 1468 N N . GLU A 1 194 ? 12.336 -8.010 2.658 1.00 97.06 194 GLU A N 1
ATOM 1469 C CA . GLU A 1 194 ? 11.749 -9.174 1.975 1.00 97.06 194 GLU A CA 1
ATOM 1470 C C . GLU A 1 194 ? 10.307 -9.448 2.434 1.00 97.06 194 GLU A C 1
ATOM 1472 O O . GLU A 1 194 ? 9.441 -9.764 1.616 1.00 97.06 194 GLU A O 1
ATOM 1477 N N . GLN A 1 195 ? 10.008 -9.247 3.722 1.00 97.56 195 GLN A N 1
ATOM 1478 C CA . GLN A 1 195 ? 8.634 -9.323 4.231 1.00 97.56 195 GLN A CA 1
ATOM 1479 C C . GLN A 1 195 ? 7.768 -8.185 3.677 1.00 97.56 195 GLN A C 1
ATOM 1481 O O . GLN A 1 195 ? 6.609 -8.410 3.330 1.00 97.56 195 GLN A O 1
ATOM 1486 N N . ALA A 1 196 ? 8.324 -6.976 3.549 1.00 97.75 196 ALA A N 1
ATOM 1487 C CA . ALA A 1 196 ? 7.622 -5.857 2.928 1.00 97.75 196 ALA A CA 1
ATOM 1488 C C . ALA A 1 196 ? 7.305 -6.136 1.448 1.00 97.75 196 ALA A C 1
ATOM 1490 O O . ALA A 1 196 ? 6.170 -5.925 1.022 1.00 97.75 196 ALA A O 1
ATOM 1491 N N . LEU A 1 197 ? 8.265 -6.672 0.679 1.00 98.31 197 LEU A N 1
ATOM 1492 C CA . LEU A 1 197 ? 8.051 -7.103 -0.709 1.00 98.31 197 LEU A CA 1
ATOM 1493 C C . LEU A 1 197 ? 6.896 -8.104 -0.807 1.00 98.31 197 LEU A C 1
ATOM 1495 O O . LEU A 1 197 ? 5.986 -7.908 -1.612 1.00 98.31 197 LEU A O 1
ATOM 1499 N N . ALA A 1 198 ? 6.889 -9.130 0.051 1.00 98.38 198 ALA A N 1
ATOM 1500 C CA . ALA A 1 198 ? 5.808 -10.111 0.099 1.00 98.38 198 ALA A CA 1
ATOM 1501 C C . ALA A 1 198 ? 4.453 -9.459 0.421 1.00 98.38 198 ALA A C 1
ATOM 1503 O O . ALA A 1 198 ? 3.446 -9.779 -0.213 1.00 98.38 198 ALA A O 1
ATOM 1504 N N . ALA A 1 199 ? 4.425 -8.502 1.353 1.00 98.19 199 ALA A N 1
ATOM 1505 C CA . ALA A 1 199 ? 3.199 -7.809 1.718 1.00 98.19 199 ALA A CA 1
ATOM 1506 C C . ALA A 1 199 ? 2.613 -6.999 0.549 1.00 98.19 199 ALA A C 1
ATOM 1508 O O . ALA A 1 199 ? 1.409 -7.074 0.303 1.00 98.19 199 ALA A O 1
ATOM 1509 N N . PHE A 1 200 ? 3.449 -6.279 -0.205 1.00 98.50 200 PHE A N 1
ATOM 1510 C CA . PHE A 1 200 ? 3.025 -5.555 -1.407 1.00 98.50 200 PHE A CA 1
ATOM 1511 C C . PHE A 1 200 ? 2.645 -6.486 -2.557 1.00 98.50 200 PHE A C 1
ATOM 1513 O O . PHE A 1 200 ? 1.721 -6.180 -3.309 1.00 98.50 200 PHE A O 1
ATOM 1520 N N . GLN A 1 201 ? 3.323 -7.626 -2.700 1.00 98.56 201 GLN A N 1
ATOM 1521 C CA . GLN A 1 201 ? 2.966 -8.611 -3.717 1.00 98.56 201 GLN A CA 1
ATOM 1522 C C . GLN A 1 201 ? 1.564 -9.178 -3.469 1.00 98.56 201 GLN A C 1
ATOM 1524 O O . GLN A 1 201 ? 0.771 -9.271 -4.400 1.00 98.56 201 GLN A O 1
ATOM 1529 N N . GLN A 1 202 ? 1.200 -9.428 -2.208 1.00 98.25 202 GLN A N 1
ATOM 1530 C CA . GLN A 1 202 ? -0.153 -9.857 -1.843 1.00 98.25 202 GLN A CA 1
ATOM 1531 C C . GLN A 1 202 ? -1.232 -8.819 -2.195 1.00 98.25 202 GLN A C 1
ATOM 1533 O O . GLN A 1 202 ? -2.354 -9.210 -2.513 1.00 98.25 202 GLN A O 1
ATOM 1538 N N . VAL A 1 203 ? -0.929 -7.514 -2.164 1.00 98.38 203 VAL A N 1
ATOM 1539 C CA . VAL A 1 203 ? -1.855 -6.468 -2.649 1.00 98.38 203 VAL A CA 1
ATOM 1540 C C . VAL A 1 203 ? -2.066 -6.613 -4.156 1.00 98.38 203 VAL A C 1
ATOM 1542 O O . VAL A 1 203 ? -3.202 -6.644 -4.623 1.00 98.38 203 VAL A O 1
ATOM 1545 N N . ILE A 1 204 ? -0.973 -6.739 -4.915 1.00 98.38 204 ILE A N 1
ATOM 1546 C CA . ILE A 1 204 ? -1.009 -6.906 -6.373 1.00 98.38 204 ILE A CA 1
ATOM 1547 C C . ILE A 1 204 ? -1.799 -8.162 -6.759 1.00 98.38 204 ILE A C 1
ATOM 1549 O O . ILE A 1 204 ? -2.680 -8.085 -7.613 1.00 98.38 204 ILE A O 1
ATOM 1553 N N . ASP A 1 205 ? -1.527 -9.294 -6.113 1.00 98.25 205 ASP A N 1
ATOM 1554 C CA . ASP A 1 205 ? -2.173 -10.574 -6.416 1.00 98.25 205 ASP A CA 1
ATOM 1555 C C . ASP A 1 205 ? -3.679 -10.538 -6.126 1.00 98.25 205 ASP A C 1
ATOM 1557 O O . ASP A 1 205 ? -4.476 -11.006 -6.940 1.00 98.25 205 ASP A O 1
ATOM 1561 N N . GLN A 1 206 ? -4.090 -9.916 -5.014 1.00 96.94 206 GLN A N 1
ATOM 1562 C CA . GLN A 1 206 ? -5.506 -9.721 -4.690 1.00 96.94 206 GLN A CA 1
ATOM 1563 C C . GLN A 1 206 ? -6.226 -8.908 -5.768 1.00 96.94 206 GLN A C 1
ATOM 1565 O O . GLN A 1 206 ? -7.283 -9.319 -6.249 1.00 96.94 206 GLN A O 1
ATOM 1570 N N . VAL A 1 207 ? -5.641 -7.793 -6.207 1.00 97.38 207 VAL A N 1
ATOM 1571 C CA . VAL A 1 207 ? -6.241 -6.959 -7.259 1.00 97.38 207 VAL A CA 1
ATOM 1572 C C . VAL A 1 207 ? -6.293 -7.702 -8.593 1.00 97.38 207 VAL A C 1
ATOM 1574 O O . VAL A 1 207 ? -7.337 -7.707 -9.245 1.00 97.38 207 VAL A O 1
ATOM 1577 N N . LYS A 1 208 ? -5.232 -8.433 -8.956 1.00 97.44 208 LYS A N 1
ATOM 1578 C CA . LYS A 1 208 ? -5.230 -9.305 -10.144 1.00 97.44 208 LYS A CA 1
ATOM 1579 C C . LYS A 1 208 ? -6.282 -10.415 -10.076 1.00 97.44 208 LYS A C 1
ATOM 1581 O O . LYS A 1 208 ? -6.763 -10.857 -11.119 1.00 97.44 208 LYS A O 1
ATOM 1586 N N . SER A 1 209 ? -6.645 -10.856 -8.870 1.00 95.56 209 SER A N 1
ATOM 1587 C CA . SER A 1 209 ? -7.711 -11.838 -8.630 1.00 95.56 209 SER A CA 1
ATOM 1588 C C . SER A 1 209 ? -9.127 -11.243 -8.604 1.00 95.56 209 SER A C 1
ATOM 1590 O O . SER A 1 209 ? -10.097 -11.994 -8.526 1.00 95.56 209 SER A O 1
ATOM 1592 N N . GLY A 1 210 ? -9.263 -9.917 -8.720 1.00 93.81 210 GLY A N 1
ATOM 1593 C CA . GLY A 1 210 ? -10.548 -9.222 -8.825 1.00 93.81 210 GLY A CA 1
ATOM 1594 C C . GLY A 1 210 ? -10.961 -8.410 -7.595 1.00 93.81 210 GLY A C 1
ATOM 1595 O O . GLY A 1 210 ? -12.072 -7.879 -7.578 1.00 93.81 210 GLY A O 1
ATOM 1596 N N . THR A 1 211 ? -10.104 -8.278 -6.576 1.00 94.50 211 THR A N 1
ATOM 1597 C CA . THR A 1 211 ? -10.375 -7.383 -5.441 1.00 94.50 211 THR A CA 1
ATOM 1598 C C . THR A 1 211 ? -10.456 -5.932 -5.916 1.00 94.50 211 THR A C 1
ATOM 1600 O O . THR A 1 211 ? -9.596 -5.459 -6.660 1.00 94.50 211 THR A O 1
ATOM 1603 N N . ALA A 1 212 ? -11.486 -5.206 -5.474 1.00 92.12 212 ALA A N 1
ATOM 1604 C CA . ALA A 1 212 ? -11.653 -3.795 -5.804 1.00 92.12 212 ALA A CA 1
ATOM 1605 C C . ALA A 1 212 ? -10.523 -2.942 -5.203 1.00 92.12 212 ALA A C 1
ATOM 1607 O O . ALA A 1 212 ? -10.213 -3.059 -4.019 1.00 92.12 212 ALA A O 1
ATOM 1608 N N . ASP A 1 213 ? -9.962 -2.038 -6.009 1.00 92.75 213 ASP A N 1
ATOM 1609 C CA . ASP A 1 213 ? -8.845 -1.170 -5.621 1.00 92.75 213 ASP A CA 1
ATOM 1610 C C . ASP A 1 213 ? -9.151 0.316 -5.891 1.00 92.75 213 ASP A C 1
ATOM 1612 O O . ASP A 1 213 ? -8.571 0.927 -6.794 1.00 92.75 213 ASP A O 1
ATOM 1616 N N . PRO A 1 214 ? -10.101 0.922 -5.152 1.00 88.88 214 PRO A N 1
ATOM 1617 C CA . PRO A 1 214 ? -10.492 2.317 -5.370 1.00 88.88 214 PRO A CA 1
ATOM 1618 C C . PRO A 1 214 ? -9.361 3.312 -5.068 1.00 88.88 214 PRO A C 1
ATOM 1620 O O . PRO A 1 214 ? -9.341 4.403 -5.636 1.00 88.88 214 PRO A O 1
ATOM 1623 N N . ASP A 1 215 ? -8.410 2.930 -4.211 1.00 88.00 215 ASP A N 1
ATOM 1624 C CA . ASP A 1 215 ? -7.276 3.771 -3.811 1.00 88.00 215 ASP A CA 1
ATOM 1625 C C . ASP A 1 215 ? -6.016 3.519 -4.665 1.00 88.00 215 ASP A C 1
ATOM 1627 O O . ASP A 1 215 ? -4.985 4.153 -4.437 1.00 88.00 215 ASP A O 1
ATOM 1631 N N . GLN A 1 216 ? -6.092 2.622 -5.658 1.00 91.50 216 GLN A N 1
ATOM 1632 C CA . GLN A 1 216 ? -4.990 2.254 -6.559 1.00 91.50 216 GLN A CA 1
ATOM 1633 C C . GLN A 1 216 ? -3.733 1.759 -5.811 1.00 91.50 216 GLN A C 1
ATOM 1635 O O . GLN A 1 216 ? -2.588 2.048 -6.185 1.00 91.50 216 GLN A O 1
ATOM 1640 N N . LEU A 1 217 ? -3.941 1.000 -4.734 1.00 94.31 217 LEU A N 1
ATOM 1641 C CA . LEU A 1 217 ? -2.902 0.440 -3.875 1.00 94.31 217 LEU A CA 1
ATOM 1642 C C . LEU A 1 217 ? -2.029 -0.582 -4.596 1.00 94.31 217 LEU A C 1
ATOM 1644 O O . LEU A 1 217 ? -0.848 -0.683 -4.263 1.00 94.31 217 LEU A O 1
ATOM 1648 N N . ALA A 1 218 ? -2.545 -1.310 -5.588 1.00 96.19 218 ALA A N 1
ATOM 1649 C CA . ALA A 1 218 ? -1.718 -2.214 -6.387 1.00 96.19 218 ALA A CA 1
ATOM 1650 C C . ALA A 1 218 ? -0.677 -1.448 -7.220 1.00 96.19 218 ALA A C 1
ATOM 1652 O O . ALA A 1 218 ? 0.477 -1.868 -7.297 1.00 96.19 218 ALA A O 1
ATOM 1653 N N . LEU A 1 219 ? -1.037 -0.285 -7.778 1.00 92.75 219 LEU A N 1
ATOM 1654 C CA . LEU A 1 219 ? -0.078 0.578 -8.483 1.00 92.75 219 LEU A CA 1
ATOM 1655 C C . LEU A 1 219 ? 0.937 1.187 -7.518 1.00 92.75 219 LEU A C 1
ATOM 1657 O O . LEU A 1 219 ? 2.138 1.160 -7.784 1.00 92.75 219 LEU A O 1
ATOM 1661 N N . SER A 1 220 ? 0.471 1.660 -6.361 1.00 91.31 220 SER A N 1
ATOM 1662 C CA . SER A 1 220 ? 1.352 2.156 -5.300 1.00 91.31 220 SER A CA 1
ATOM 1663 C C . SER A 1 220 ? 2.329 1.076 -4.807 1.00 91.31 220 SER A C 1
ATOM 1665 O O . SER A 1 220 ? 3.502 1.353 -4.553 1.00 91.31 220 SER A O 1
ATOM 1667 N N . SER A 1 221 ? 1.874 -0.178 -4.742 1.00 95.94 221 SER A N 1
ATOM 1668 C CA . SER A 1 221 ? 2.682 -1.341 -4.360 1.00 95.94 221 SER A CA 1
ATOM 1669 C C . SER A 1 221 ? 3.829 -1.609 -5.338 1.00 95.94 221 SER A C 1
ATOM 1671 O O . SER A 1 221 ? 4.925 -1.924 -4.881 1.00 95.94 221 SER A O 1
ATOM 1673 N N . LEU A 1 222 ? 3.639 -1.411 -6.652 1.00 95.06 222 LEU A N 1
ATOM 1674 C CA . LEU A 1 222 ? 4.737 -1.494 -7.632 1.00 95.06 222 LEU A CA 1
ATOM 1675 C C . LEU A 1 222 ? 5.856 -0.495 -7.305 1.00 95.06 222 LEU A C 1
ATOM 1677 O O . LEU A 1 222 ? 7.030 -0.863 -7.286 1.00 95.06 222 LEU A O 1
ATOM 1681 N N . GLY A 1 223 ? 5.492 0.754 -7.001 1.00 89.44 223 GLY A N 1
ATOM 1682 C CA . GLY A 1 223 ? 6.454 1.796 -6.642 1.00 89.44 223 GLY A CA 1
ATOM 1683 C C . GLY A 1 223 ? 7.194 1.502 -5.333 1.00 89.44 223 GLY A C 1
ATOM 1684 O O . GLY A 1 223 ? 8.407 1.704 -5.250 1.00 89.44 223 GLY A O 1
ATOM 1685 N N . GLN A 1 224 ? 6.494 0.970 -4.326 1.00 92.44 224 GLN A N 1
ATOM 1686 C CA . GLN A 1 224 ? 7.114 0.586 -3.054 1.00 92.44 224 GLN A CA 1
ATOM 1687 C C . GLN A 1 224 ? 8.078 -0.596 -3.214 1.00 92.44 224 GLN A C 1
ATOM 1689 O O . GLN A 1 224 ? 9.208 -0.525 -2.729 1.00 92.44 224 GLN A O 1
ATOM 1694 N N . GLN A 1 225 ? 7.698 -1.640 -3.962 1.00 95.88 225 GLN A N 1
ATOM 1695 C CA . GLN A 1 225 ? 8.610 -2.747 -4.273 1.00 95.88 225 GLN A CA 1
ATOM 1696 C C . GLN A 1 225 ? 9.848 -2.257 -5.031 1.00 95.88 225 GLN A C 1
ATOM 1698 O O . GLN A 1 225 ? 10.976 -2.610 -4.687 1.00 95.88 225 GLN A O 1
ATOM 1703 N N . ALA A 1 226 ? 9.663 -1.378 -6.017 1.00 90.62 226 ALA A N 1
ATOM 1704 C CA . ALA A 1 226 ? 10.771 -0.810 -6.772 1.00 90.62 226 ALA A CA 1
ATOM 1705 C C . ALA A 1 226 ? 11.735 -0.008 -5.880 1.00 90.62 226 ALA A C 1
ATOM 1707 O O . ALA A 1 226 ? 12.954 -0.112 -6.026 1.00 90.62 226 ALA A O 1
ATOM 1708 N N . ARG A 1 227 ? 11.210 0.759 -4.915 1.00 88.62 227 ARG A N 1
ATOM 1709 C CA . ARG A 1 227 ? 12.013 1.471 -3.909 1.00 88.62 227 ARG A CA 1
ATOM 1710 C C . ARG A 1 227 ? 12.822 0.513 -3.034 1.0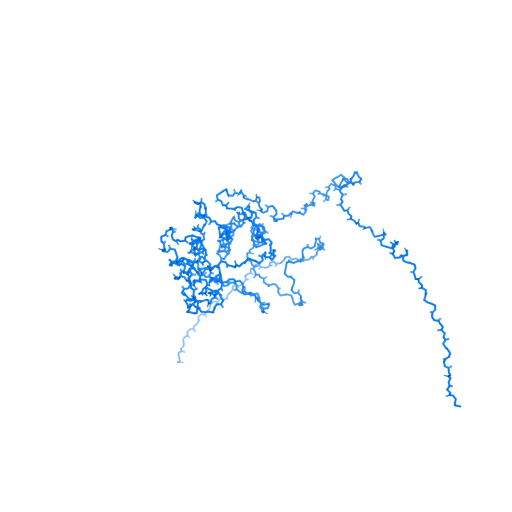0 88.62 227 ARG A C 1
ATOM 1712 O O . ARG A 1 227 ? 13.996 0.786 -2.795 1.00 88.62 227 ARG A O 1
ATOM 1719 N N . ILE A 1 228 ? 12.234 -0.605 -2.607 1.00 90.94 228 ILE A N 1
ATOM 1720 C CA . ILE A 1 228 ? 12.952 -1.640 -1.850 1.00 90.94 228 ILE A CA 1
ATOM 1721 C C . ILE A 1 228 ? 14.109 -2.209 -2.680 1.00 90.94 228 ILE A C 1
ATOM 1723 O O . ILE A 1 228 ? 15.236 -2.268 -2.193 1.00 90.94 228 ILE A O 1
ATOM 1727 N N . HIS A 1 229 ? 13.869 -2.561 -3.945 1.00 90.12 229 HIS A N 1
ATOM 1728 C CA . HIS A 1 229 ? 14.924 -3.062 -4.828 1.00 90.12 229 HIS A CA 1
ATOM 1729 C C . HIS A 1 229 ? 16.065 -2.047 -5.008 1.00 90.12 229 HIS A C 1
ATOM 1731 O O . HIS A 1 229 ? 17.230 -2.437 -4.995 1.00 90.12 229 HIS A O 1
ATOM 1737 N N . LEU A 1 230 ? 15.776 -0.740 -5.076 1.00 84.88 230 LEU A N 1
ATOM 1738 C CA . LEU A 1 230 ? 16.827 0.288 -5.081 1.00 84.88 230 LEU A CA 1
ATOM 1739 C C . LEU A 1 230 ? 17.662 0.288 -3.792 1.00 84.88 230 LEU A C 1
ATOM 1741 O O . LEU A 1 230 ? 18.885 0.385 -3.877 1.00 84.88 230 LEU A O 1
ATOM 1745 N N . TRP A 1 231 ? 17.039 0.155 -2.616 1.00 86.81 231 TRP A N 1
ATOM 1746 C CA . TRP A 1 231 ? 17.761 0.043 -1.338 1.00 86.81 231 TRP A CA 1
ATOM 1747 C C . TRP A 1 231 ? 18.647 -1.201 -1.263 1.00 86.81 231 TRP A C 1
ATOM 1749 O O . TRP A 1 231 ? 19.731 -1.155 -0.690 1.00 86.81 231 TRP A O 1
ATOM 1759 N N . LEU A 1 232 ? 18.221 -2.292 -1.899 1.00 88.62 232 LEU A N 1
ATOM 1760 C CA . LEU A 1 232 ? 18.997 -3.527 -2.006 1.00 88.62 232 LEU A CA 1
ATOM 1761 C C . LEU A 1 232 ? 20.077 -3.479 -3.106 1.00 88.62 232 LEU A C 1
ATOM 1763 O O . LEU A 1 232 ? 20.835 -4.436 -3.256 1.00 88.62 232 LEU A O 1
ATOM 1767 N N . GLY A 1 233 ? 20.174 -2.385 -3.873 1.00 85.12 233 GLY A N 1
ATOM 1768 C CA . GLY A 1 233 ? 21.105 -2.248 -5.002 1.00 85.12 233 GLY A CA 1
ATOM 1769 C C . GLY A 1 233 ? 20.681 -3.008 -6.267 1.00 85.12 233 GLY A C 1
ATOM 1770 O O . GLY A 1 233 ? 21.454 -3.137 -7.216 1.00 85.12 233 GLY A O 1
ATOM 1771 N N . GLU A 1 234 ? 19.447 -3.500 -6.309 1.00 86.81 234 GLU A N 1
ATOM 1772 C CA . GLU A 1 234 ? 18.876 -4.315 -7.379 1.00 86.81 234 GLU A CA 1
ATOM 1773 C C . GLU A 1 234 ? 18.204 -3.423 -8.432 1.00 86.81 234 GLU A C 1
ATOM 1775 O O . GLU A 1 234 ? 16.984 -3.272 -8.505 1.00 86.81 234 GLU A O 1
ATOM 1780 N N . ILE A 1 235 ? 19.022 -2.798 -9.279 1.00 83.31 235 ILE A N 1
ATOM 1781 C CA . ILE A 1 235 ? 18.544 -1.755 -10.198 1.00 83.31 235 ILE A CA 1
ATOM 1782 C C . ILE A 1 235 ? 17.599 -2.299 -11.281 1.00 83.31 235 ILE A C 1
ATOM 1784 O O . ILE A 1 235 ? 16.607 -1.652 -11.604 1.00 83.31 235 ILE A O 1
ATOM 1788 N N . ALA A 1 236 ? 17.884 -3.473 -11.856 1.00 86.12 236 ALA A N 1
ATOM 1789 C CA . ALA A 1 236 ? 17.065 -4.019 -12.942 1.00 86.12 236 ALA A CA 1
ATOM 1790 C C . ALA A 1 236 ? 15.627 -4.372 -12.493 1.00 86.12 236 ALA A C 1
ATOM 1792 O O . ALA A 1 236 ? 14.690 -3.897 -13.140 1.00 86.12 236 ALA A O 1
ATOM 1793 N N . PRO A 1 237 ? 15.409 -5.094 -11.371 1.00 91.06 237 PRO A N 1
ATOM 1794 C CA . PRO A 1 237 ? 14.066 -5.291 -10.817 1.00 91.06 237 PRO A CA 1
ATOM 1795 C C . PRO A 1 237 ? 13.339 -3.977 -10.508 1.00 91.06 237 PRO A C 1
ATOM 1797 O O . PRO A 1 237 ? 12.172 -3.816 -10.868 1.00 91.06 237 PRO A O 1
ATOM 1800 N N . ALA A 1 238 ? 14.036 -2.999 -9.915 1.00 87.62 238 ALA A N 1
ATOM 1801 C CA . ALA A 1 238 ? 13.455 -1.688 -9.634 1.00 87.62 238 ALA A CA 1
ATOM 1802 C C . ALA A 1 238 ? 12.983 -0.972 -10.910 1.00 87.62 238 ALA A C 1
ATOM 1804 O O . ALA A 1 238 ? 11.862 -0.463 -10.966 1.00 87.62 238 ALA A O 1
ATOM 1805 N N . ALA A 1 239 ? 13.820 -0.951 -11.950 1.00 85.19 239 ALA A N 1
ATOM 1806 C CA . ALA A 1 239 ? 13.495 -0.323 -13.225 1.00 85.19 239 ALA A CA 1
ATOM 1807 C C . ALA A 1 239 ? 12.290 -0.989 -13.900 1.00 85.19 239 ALA A C 1
ATOM 1809 O O . ALA A 1 239 ? 11.423 -0.288 -14.418 1.00 85.19 239 ALA A O 1
ATOM 1810 N N . GLN A 1 240 ? 12.200 -2.322 -13.852 1.00 90.56 240 GLN A N 1
ATOM 1811 C CA . GLN A 1 240 ? 11.071 -3.065 -14.412 1.00 90.56 240 GLN A CA 1
ATOM 1812 C C . GLN A 1 240 ? 9.752 -2.724 -13.704 1.00 90.56 240 GLN A C 1
ATOM 1814 O O . GLN A 1 240 ? 8.745 -2.482 -14.369 1.00 90.56 240 GLN A O 1
ATOM 1819 N N . LEU A 1 241 ? 9.751 -2.659 -12.371 1.00 92.81 241 LEU A N 1
ATOM 1820 C CA . LEU A 1 241 ? 8.559 -2.333 -11.583 1.00 92.81 241 LEU A CA 1
ATOM 1821 C C . LEU A 1 241 ? 8.096 -0.887 -11.802 1.00 92.81 241 LEU A C 1
ATOM 1823 O O . LEU A 1 241 ? 6.906 -0.648 -12.017 1.00 92.81 241 LEU A O 1
ATOM 1827 N N . TYR A 1 242 ? 9.020 0.077 -11.832 1.00 89.19 242 TYR A N 1
ATOM 1828 C CA . TYR A 1 242 ? 8.672 1.461 -12.163 1.00 89.19 242 TYR A CA 1
ATOM 1829 C C . TYR A 1 242 ? 8.205 1.619 -13.611 1.00 89.19 242 TYR A C 1
ATOM 1831 O O . TYR A 1 242 ? 7.275 2.387 -13.863 1.00 89.19 242 TYR A O 1
ATOM 1839 N N . ALA A 1 243 ? 8.796 0.885 -14.559 1.00 88.81 243 ALA A N 1
ATOM 1840 C CA . ALA A 1 243 ? 8.323 0.857 -15.940 1.00 88.81 243 ALA A CA 1
ATOM 1841 C C . ALA A 1 243 ? 6.904 0.279 -16.023 1.00 88.81 243 ALA A C 1
ATOM 1843 O O . ALA A 1 243 ? 6.066 0.832 -16.732 1.00 88.81 243 ALA A O 1
ATOM 1844 N N . GLN A 1 244 ? 6.599 -0.772 -15.254 1.00 92.88 244 GLN A N 1
ATOM 1845 C CA . GLN A 1 244 ? 5.249 -1.331 -15.182 1.00 92.88 244 GLN A CA 1
ATOM 1846 C C . GLN A 1 244 ? 4.249 -0.320 -14.613 1.00 92.88 244 GLN A C 1
ATOM 1848 O O . GLN A 1 244 ? 3.167 -0.160 -15.177 1.00 92.88 244 GLN A O 1
ATOM 1853 N N . GLN A 1 245 ? 4.611 0.391 -13.541 1.00 90.19 245 GLN A N 1
ATOM 1854 C CA . GLN A 1 245 ? 3.785 1.450 -12.955 1.00 90.19 245 GLN A CA 1
ATOM 1855 C C . GLN A 1 245 ? 3.533 2.588 -13.965 1.00 90.19 245 GLN A C 1
ATOM 1857 O O . GLN A 1 245 ? 2.394 3.023 -14.146 1.00 90.19 245 GLN A O 1
ATOM 1862 N N . ALA A 1 246 ? 4.571 3.008 -14.698 1.00 87.31 246 ALA A N 1
ATOM 1863 C CA . ALA A 1 246 ? 4.468 4.018 -15.750 1.00 87.31 246 ALA A CA 1
ATOM 1864 C C . ALA A 1 246 ? 3.593 3.555 -16.926 1.00 87.31 246 ALA A C 1
ATOM 1866 O O . ALA A 1 246 ? 2.757 4.319 -17.414 1.00 87.31 246 ALA A O 1
ATOM 1867 N N . ALA A 1 247 ? 3.725 2.297 -17.357 1.00 90.62 247 ALA A N 1
ATOM 1868 C CA . ALA A 1 247 ? 2.902 1.713 -18.415 1.00 90.62 247 ALA A CA 1
ATOM 1869 C C . ALA A 1 247 ? 1.408 1.726 -18.059 1.00 90.62 247 ALA A C 1
ATOM 1871 O O . ALA A 1 247 ? 0.566 1.904 -18.944 1.00 90.62 247 ALA A O 1
ATOM 1872 N N . GLN A 1 248 ? 1.063 1.637 -16.769 1.00 91.44 248 GLN A N 1
ATOM 1873 C CA . GLN A 1 248 ? -0.321 1.773 -16.300 1.00 91.44 248 GLN A CA 1
ATOM 1874 C C . GLN A 1 248 ? -0.884 3.194 -16.364 1.00 91.44 248 GLN A C 1
ATOM 1876 O O . GLN A 1 248 ? -2.087 3.383 -16.178 1.00 91.44 248 GLN A O 1
ATOM 1881 N N . GLY A 1 249 ? -0.059 4.178 -16.723 1.00 84.06 249 GLY A N 1
ATOM 1882 C CA . GLY A 1 249 ? -0.445 5.576 -16.896 1.00 84.06 249 GLY A CA 1
ATOM 1883 C C . GLY A 1 249 ? -0.039 6.481 -15.735 1.00 84.06 249 GLY A C 1
ATOM 1884 O O . GLY A 1 249 ? -0.35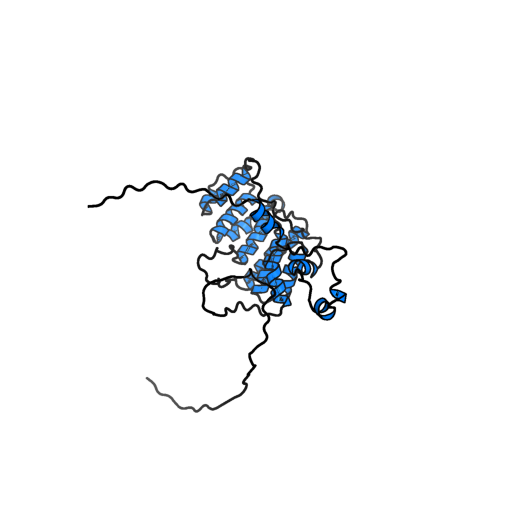3 7.667 -15.777 1.00 84.06 249 GLY A O 1
ATOM 1885 N N . GLU A 1 250 ? 0.656 5.965 -14.715 1.00 69.50 250 GLU A N 1
ATOM 1886 C CA . GLU A 1 250 ? 1.153 6.795 -13.618 1.00 69.50 250 GLU A CA 1
ATOM 1887 C C . GLU A 1 250 ? 2.470 7.473 -14.015 1.00 69.50 250 GLU A C 1
ATOM 1889 O O . GLU A 1 250 ? 3.538 6.869 -14.005 1.00 69.50 250 GLU A O 1
ATOM 1894 N N . SER A 1 251 ? 2.411 8.760 -14.356 1.00 60.41 251 SER A N 1
ATOM 1895 C CA . SER A 1 251 ? 3.574 9.531 -14.817 1.00 60.41 251 SER A CA 1
ATOM 1896 C C . SER A 1 251 ? 4.210 10.400 -13.722 1.00 60.41 251 SER A C 1
ATOM 1898 O O . SER A 1 251 ? 4.736 11.478 -14.016 1.00 60.41 251 SER A O 1
ATOM 1900 N N . ARG A 1 252 ? 4.134 9.997 -12.444 1.00 62.78 252 ARG A N 1
ATOM 1901 C CA . ARG A 1 252 ? 4.760 10.771 -11.358 1.00 62.78 252 ARG A CA 1
ATOM 1902 C C . ARG A 1 252 ? 6.286 10.690 -11.444 1.00 62.78 252 ARG A C 1
ATOM 1904 O O . ARG A 1 252 ? 6.868 9.661 -11.772 1.00 62.78 252 ARG A O 1
ATOM 1911 N N . TRP A 1 253 ? 6.934 11.800 -11.101 1.00 49.94 253 TRP A N 1
ATOM 1912 C CA . TRP A 1 253 ? 8.372 12.027 -11.276 1.00 49.94 253 TRP A CA 1
ATOM 1913 C C . TRP A 1 253 ? 9.285 10.986 -10.594 1.00 49.94 253 TRP A C 1
ATOM 1915 O O . TRP A 1 253 ? 10.364 10.714 -11.109 1.00 49.94 253 TRP A O 1
ATOM 1925 N N . TRP A 1 254 ? 8.858 10.353 -9.492 1.00 51.59 254 TRP A N 1
ATOM 1926 C CA . TRP A 1 254 ? 9.679 9.377 -8.757 1.00 51.59 254 TRP A CA 1
ATOM 1927 C C . TRP A 1 254 ? 9.958 8.092 -9.555 1.00 51.59 254 TRP A C 1
ATOM 1929 O O . TRP A 1 254 ? 11.109 7.665 -9.654 1.00 51.59 254 TRP A O 1
ATOM 1939 N N . SER A 1 255 ? 8.936 7.523 -10.202 1.00 53.16 255 SER A N 1
ATOM 1940 C CA . SER A 1 255 ? 9.085 6.330 -11.047 1.00 53.16 255 SER A CA 1
ATOM 1941 C C . SER A 1 255 ? 9.977 6.620 -12.258 1.00 53.16 255 SER A C 1
ATOM 1943 O O . SER A 1 255 ? 10.807 5.806 -12.650 1.00 53.16 255 SER A O 1
ATOM 1945 N N . LEU A 1 256 ? 9.882 7.834 -12.802 1.00 59.19 256 LEU A N 1
ATOM 1946 C CA . LEU A 1 256 ? 10.702 8.294 -13.921 1.00 59.19 256 LEU A CA 1
ATOM 1947 C C . LEU A 1 256 ? 12.170 8.517 -13.525 1.00 59.19 256 LEU A C 1
ATOM 1949 O O . LEU A 1 256 ? 13.073 8.108 -14.254 1.00 59.19 256 LEU A O 1
ATOM 1953 N N . ALA A 1 257 ? 12.428 9.112 -12.359 1.00 57.62 257 ALA A N 1
ATOM 1954 C CA . ALA A 1 257 ? 13.784 9.349 -11.866 1.00 57.62 257 ALA A CA 1
ATOM 1955 C C . ALA A 1 257 ? 14.570 8.038 -11.672 1.00 57.62 257 ALA A C 1
ATOM 1957 O O . ALA A 1 257 ? 15.747 7.958 -12.024 1.00 57.62 257 ALA A O 1
ATOM 1958 N N . ALA A 1 258 ? 13.916 6.987 -11.176 1.00 56.41 258 ALA A N 1
ATOM 1959 C CA . ALA A 1 258 ? 14.539 5.679 -10.998 1.00 56.41 258 ALA A CA 1
ATOM 1960 C C . ALA A 1 258 ? 14.827 4.954 -12.326 1.00 56.41 258 ALA A C 1
ATOM 1962 O O . ALA A 1 258 ? 15.908 4.388 -12.498 1.00 56.41 258 ALA A O 1
ATOM 1963 N N . ILE A 1 259 ? 13.904 5.017 -13.293 1.00 58.41 259 ILE A N 1
ATOM 1964 C CA . ILE A 1 259 ? 14.132 4.484 -14.648 1.00 58.41 259 ILE A CA 1
ATOM 1965 C C . ILE A 1 259 ? 15.315 5.211 -15.304 1.00 58.41 259 ILE A C 1
ATOM 1967 O O . ILE A 1 259 ? 16.167 4.582 -15.930 1.00 58.41 259 ILE A O 1
ATOM 1971 N N . TYR A 1 260 ? 15.410 6.530 -15.122 1.00 58.81 260 TYR A N 1
ATOM 1972 C CA . TYR A 1 260 ? 16.521 7.326 -15.637 1.00 58.81 260 TYR A CA 1
ATOM 1973 C C . TYR A 1 260 ? 17.872 6.909 -15.029 1.00 58.81 260 TYR A C 1
ATOM 1975 O O . TYR A 1 260 ? 18.857 6.760 -15.756 1.00 58.81 260 TYR A O 1
ATOM 1983 N N . LEU A 1 261 ? 17.930 6.664 -13.714 1.00 56.91 261 LEU A N 1
ATOM 1984 C CA . LEU A 1 261 ? 19.138 6.152 -13.052 1.00 56.91 261 LEU A CA 1
ATOM 1985 C C . LEU A 1 261 ? 19.590 4.809 -13.646 1.00 56.91 261 LEU A C 1
ATOM 1987 O O . LEU A 1 261 ? 20.772 4.645 -13.940 1.00 56.91 261 LEU A O 1
ATOM 1991 N N . HIS A 1 262 ? 18.660 3.885 -13.904 1.00 53.56 262 HIS A N 1
ATOM 1992 C CA . HIS A 1 262 ? 18.984 2.612 -14.554 1.00 53.56 262 HIS A CA 1
ATOM 1993 C C . HIS A 1 262 ? 19.532 2.798 -15.976 1.00 53.56 262 HIS A C 1
ATOM 1995 O O . HIS A 1 262 ? 20.595 2.272 -16.305 1.00 53.56 262 HIS A O 1
ATOM 2001 N N . LEU A 1 263 ? 18.833 3.573 -16.813 1.00 57.88 263 LEU A N 1
ATOM 2002 C CA . LEU A 1 263 ? 19.198 3.769 -18.222 1.00 57.88 263 LEU A CA 1
ATOM 2003 C C . LEU A 1 263 ? 20.502 4.558 -18.406 1.00 57.88 263 LEU A C 1
ATOM 2005 O O . LEU A 1 263 ? 21.194 4.375 -19.404 1.00 57.88 263 LEU A O 1
ATOM 2009 N N . SER A 1 264 ? 20.850 5.430 -17.458 1.00 61.09 264 SER A N 1
ATOM 2010 C CA . SER A 1 264 ? 22.082 6.227 -17.509 1.00 61.09 264 SER A CA 1
ATOM 2011 C C . SER A 1 264 ? 23.331 5.473 -17.040 1.00 61.09 264 SER A C 1
ATOM 2013 O O . SER A 1 264 ? 24.435 6.005 -17.169 1.00 61.09 264 SER A O 1
ATOM 2015 N N . GLY A 1 265 ? 23.187 4.255 -16.497 1.00 45.66 265 GLY A N 1
ATOM 2016 C CA . GLY A 1 265 ? 24.306 3.462 -15.978 1.00 45.66 265 GLY A CA 1
ATOM 2017 C C . GLY A 1 265 ? 25.045 4.127 -14.811 1.00 45.66 265 GLY A C 1
ATOM 2018 O O . GLY A 1 265 ? 26.162 3.725 -14.481 1.00 45.66 265 GLY A O 1
ATOM 2019 N N . GLN A 1 266 ? 24.455 5.159 -14.199 1.00 45.31 266 GLN A N 1
ATOM 2020 C CA . GLN A 1 266 ? 25.040 5.814 -13.039 1.00 45.31 266 GLN A CA 1
ATOM 2021 C C . GLN A 1 266 ? 24.852 4.903 -11.823 1.00 45.31 266 GLN A C 1
ATOM 2023 O O . GLN A 1 266 ? 23.734 4.436 -11.583 1.00 45.31 266 GLN A O 1
ATOM 2028 N N . PRO A 1 267 ? 25.909 4.633 -11.031 1.00 37.59 267 PRO A N 1
ATOM 2029 C CA . PRO A 1 267 ? 25.699 4.025 -9.727 1.00 37.59 267 PRO A CA 1
ATOM 2030 C C . PRO A 1 267 ? 24.757 4.932 -8.933 1.00 37.59 267 PRO A C 1
ATOM 2032 O O . PRO A 1 267 ? 24.814 6.155 -9.081 1.00 37.59 267 PRO A O 1
ATOM 2035 N N . ALA A 1 268 ? 23.904 4.344 -8.093 1.00 38.06 268 ALA A N 1
ATOM 2036 C CA . ALA A 1 268 ? 23.079 5.064 -7.127 1.00 38.06 268 ALA A CA 1
ATOM 2037 C C . ALA A 1 268 ? 23.980 5.734 -6.072 1.00 38.06 268 ALA A C 1
ATOM 2039 O O . ALA A 1 268 ? 24.039 5.337 -4.915 1.00 38.06 268 ALA A O 1
ATOM 2040 N N . ALA A 1 269 ? 24.767 6.717 -6.492 1.00 30.89 269 ALA A N 1
ATOM 2041 C CA . ALA A 1 269 ? 25.621 7.517 -5.652 1.00 30.89 269 ALA A CA 1
ATOM 2042 C C . ALA A 1 269 ? 24.903 8.846 -5.453 1.00 30.89 269 ALA A C 1
ATOM 2044 O O . ALA A 1 269 ? 25.086 9.797 -6.212 1.00 30.89 269 ALA A O 1
ATOM 2045 N N . CYS A 1 270 ? 24.095 8.922 -4.397 1.00 32.28 270 CYS A N 1
ATOM 2046 C CA . CYS A 1 270 ? 23.834 10.189 -3.724 1.00 32.28 270 CYS A CA 1
ATOM 2047 C C . CYS A 1 270 ? 25.170 10.670 -3.131 1.00 32.28 270 CYS A C 1
ATOM 2049 O O . CYS A 1 270 ? 25.475 10.451 -1.963 1.00 32.28 270 CYS A O 1
ATOM 2051 N N . GLY A 1 271 ? 26.036 11.206 -3.989 1.00 25.98 271 GLY A N 1
ATOM 2052 C CA . GLY A 1 271 ? 27.364 11.694 -3.650 1.00 25.98 271 GLY A CA 1
ATOM 2053 C C . GLY A 1 271 ? 27.378 13.208 -3.747 1.00 25.98 271 GLY A C 1
ATOM 2054 O O . GLY A 1 271 ? 27.531 13.760 -4.834 1.00 25.98 271 GLY A O 1
ATOM 2055 N N . GLY A 1 272 ? 27.200 13.874 -2.607 1.00 26.44 272 GLY A N 1
ATOM 2056 C CA . GLY A 1 272 ? 27.233 15.327 -2.511 1.00 26.44 272 GLY A CA 1
ATOM 2057 C C . GLY A 1 272 ? 28.571 15.903 -2.974 1.00 26.44 272 GLY A C 1
ATOM 2058 O O . GLY A 1 272 ? 29.627 15.604 -2.413 1.00 26.44 272 GLY A O 1
ATOM 2059 N N . VAL A 1 273 ? 28.523 16.790 -3.966 1.00 24.08 273 VAL A N 1
ATOM 2060 C CA . VAL A 1 273 ? 29.645 17.671 -4.299 1.00 24.08 273 VAL A CA 1
ATOM 2061 C C . VAL A 1 273 ? 29.439 18.987 -3.555 1.00 24.08 273 VAL A C 1
ATOM 2063 O O . VAL A 1 273 ? 28.496 19.732 -3.811 1.00 24.08 273 VAL A O 1
ATOM 2066 N N . LYS A 1 274 ? 30.337 19.278 -2.608 1.00 32.66 274 LYS A N 1
ATOM 2067 C CA . LYS A 1 274 ? 30.407 20.579 -1.937 1.00 32.66 274 LYS A CA 1
ATOM 2068 C C . LYS A 1 274 ? 30.898 21.630 -2.928 1.00 32.66 274 LYS A C 1
ATOM 2070 O O . LYS A 1 274 ? 32.093 21.713 -3.197 1.00 32.66 274 LYS A O 1
ATOM 2075 N N . THR A 1 275 ? 30.007 22.504 -3.370 1.00 29.44 275 THR A N 1
ATOM 2076 C CA . THR A 1 275 ? 30.397 23.841 -3.827 1.00 29.44 275 THR A CA 1
ATOM 2077 C C . THR A 1 275 ? 29.609 24.863 -3.032 1.00 29.44 275 THR A C 1
ATOM 2079 O O . THR A 1 275 ? 28.384 24.922 -3.110 1.00 29.44 275 THR A O 1
ATOM 2082 N N . GLY A 1 276 ? 30.329 25.623 -2.204 1.00 31.84 276 GLY A N 1
ATOM 2083 C CA . GLY A 1 276 ? 29.771 26.735 -1.449 1.00 31.84 276 GLY A CA 1
ATOM 2084 C C . GLY A 1 276 ? 29.174 27.790 -2.378 1.00 31.84 276 GLY A C 1
ATOM 2085 O O . GLY A 1 276 ? 29.616 27.939 -3.515 1.00 31.84 276 GLY A O 1
ATOM 2086 N N . HIS A 1 277 ? 28.230 28.539 -1.812 1.00 26.73 277 HIS A N 1
ATOM 2087 C CA . HIS A 1 277 ? 27.338 29.552 -2.384 1.00 26.73 277 HIS A CA 1
ATOM 2088 C C . HIS A 1 277 ? 25.891 29.064 -2.525 1.00 26.73 277 HIS A C 1
ATOM 2090 O O . HIS A 1 277 ? 25.480 28.317 -3.406 1.00 26.73 277 HIS A O 1
ATOM 2096 N N . SER A 1 278 ? 25.131 29.537 -1.550 1.00 31.62 278 SER A N 1
ATOM 2097 C CA . SER A 1 278 ? 23.718 29.384 -1.273 1.00 31.62 278 SER A CA 1
ATOM 2098 C C . SER A 1 278 ? 22.818 29.819 -2.434 1.00 31.62 278 SER A C 1
ATOM 2100 O O . SER A 1 278 ? 22.596 31.009 -2.649 1.00 31.62 278 SER A O 1
ATOM 2102 N N . ARG A 1 279 ? 22.219 28.831 -3.113 1.00 25.89 279 ARG A N 1
ATOM 2103 C CA . ARG A 1 279 ? 20.811 28.813 -3.559 1.00 25.89 279 ARG A CA 1
ATOM 2104 C C . ARG A 1 279 ? 20.483 27.398 -4.058 1.00 25.89 279 ARG A C 1
ATOM 2106 O O . ARG A 1 279 ? 20.739 27.076 -5.213 1.00 25.89 279 ARG A O 1
ATOM 2113 N N . PHE A 1 280 ? 19.963 26.527 -3.194 1.00 25.42 280 PHE A N 1
ATOM 2114 C CA . PHE A 1 280 ? 19.626 25.160 -3.598 1.00 25.42 280 PHE A CA 1
ATOM 2115 C C . PHE A 1 280 ? 18.361 25.148 -4.462 1.00 25.42 280 PHE A C 1
ATOM 2117 O O . PHE A 1 280 ? 17.246 25.344 -3.991 1.00 25.42 280 PHE A O 1
ATOM 2124 N N . ARG A 1 281 ? 18.583 24.932 -5.758 1.00 23.67 281 ARG A N 1
ATOM 2125 C CA . ARG A 1 281 ? 17.601 24.578 -6.778 1.00 23.67 281 ARG A CA 1
ATOM 2126 C C . ARG A 1 281 ? 17.809 23.087 -7.052 1.00 23.67 281 ARG A C 1
ATOM 2128 O O . ARG A 1 281 ? 18.775 22.738 -7.718 1.00 23.67 281 ARG A O 1
ATOM 2135 N N . TRP A 1 282 ? 16.945 22.215 -6.535 1.00 24.62 282 TRP A N 1
ATOM 2136 C CA . TRP A 1 282 ? 16.941 20.796 -6.911 1.00 24.62 282 TRP A CA 1
ATOM 2137 C C . TRP A 1 282 ? 15.823 20.552 -7.938 1.00 24.62 282 TRP A C 1
ATOM 2139 O O . TRP A 1 282 ? 14.659 20.849 -7.692 1.00 24.62 282 TRP A O 1
ATOM 2149 N N . CYS A 1 283 ? 16.237 20.114 -9.134 1.00 24.86 283 CYS A N 1
ATOM 2150 C CA . CYS A 1 283 ? 15.449 19.740 -10.321 1.00 24.86 283 CYS A CA 1
ATOM 2151 C C . CYS A 1 283 ? 14.343 20.702 -10.806 1.00 24.86 283 CYS A C 1
ATOM 2153 O O . CYS A 1 283 ? 13.202 20.305 -11.008 1.00 24.86 283 CYS A O 1
ATOM 2155 N N . SER A 1 284 ? 14.688 21.957 -11.108 1.00 24.72 284 SER A N 1
ATOM 2156 C CA . SER A 1 284 ? 13.806 22.857 -11.885 1.00 24.72 284 SER A CA 1
ATOM 2157 C C . SER A 1 284 ? 14.536 23.711 -12.931 1.00 24.72 284 SER A C 1
ATOM 2159 O O . SER A 1 284 ? 14.099 24.807 -13.277 1.00 24.72 284 SER A O 1
ATOM 2161 N N . SER A 1 285 ? 15.655 23.233 -13.476 1.00 23.89 285 SER A N 1
ATOM 2162 C CA . SER A 1 285 ? 16.212 23.825 -14.699 1.00 23.89 285 SER A CA 1
ATOM 2163 C C . SER A 1 285 ? 17.102 22.839 -15.443 1.00 23.89 285 SER A C 1
ATOM 2165 O O . SER A 1 285 ? 18.291 22.730 -15.156 1.00 23.89 285 SER A O 1
ATOM 2167 N N . TRP A 1 286 ? 16.535 22.161 -16.433 1.00 24.77 286 TRP A N 1
ATOM 2168 C CA . TRP A 1 286 ? 17.281 21.847 -17.645 1.00 24.77 286 TRP A CA 1
ATOM 2169 C C . TRP A 1 286 ? 16.788 22.824 -18.710 1.00 24.77 286 TRP A C 1
ATOM 2171 O O . TRP A 1 286 ? 15.723 22.646 -19.287 1.00 24.77 286 TRP A O 1
ATOM 2181 N N . SER A 1 287 ? 17.543 23.908 -18.893 1.00 24.08 287 SER A N 1
ATOM 2182 C CA . SER A 1 287 ? 17.508 24.704 -20.121 1.00 24.08 287 SER A CA 1
ATOM 2183 C C . SER A 1 287 ? 18.643 24.193 -21.020 1.00 24.08 287 SER A C 1
ATOM 2185 O O . SER A 1 287 ? 19.759 24.034 -20.520 1.00 24.08 287 SER A O 1
ATOM 2187 N N . PRO A 1 288 ? 18.422 23.950 -22.324 1.00 27.86 288 PRO A N 1
ATOM 2188 C CA . PRO A 1 288 ? 19.348 23.205 -23.183 1.00 27.86 288 PRO A CA 1
ATOM 2189 C C . PRO A 1 288 ? 20.461 24.082 -23.785 1.00 27.86 288 PRO A C 1
ATOM 2191 O O . PRO A 1 288 ? 20.761 24.001 -24.972 1.00 27.86 288 PRO A O 1
ATOM 2194 N N . LEU A 1 289 ? 21.074 24.966 -22.995 1.00 27.81 289 LEU A N 1
ATOM 2195 C CA . LEU A 1 289 ? 22.075 25.918 -23.487 1.00 27.81 289 LEU A CA 1
ATOM 2196 C C . LEU A 1 289 ? 23.186 26.129 -22.458 1.00 27.81 289 LEU A C 1
ATOM 2198 O O . LEU A 1 289 ? 23.227 27.173 -21.819 1.00 27.81 289 LEU A O 1
ATOM 2202 N N . SER A 1 290 ? 24.084 25.154 -22.285 1.00 24.55 290 SER A N 1
ATOM 2203 C CA . SER A 1 290 ? 25.449 25.367 -21.758 1.00 24.55 290 SER A CA 1
ATOM 2204 C C . SER A 1 290 ? 26.342 24.139 -22.005 1.00 24.55 290 SER A C 1
ATOM 2206 O O . SER A 1 290 ? 26.837 23.521 -21.070 1.00 24.55 290 SER A O 1
ATOM 2208 N N . CYS A 1 291 ? 26.575 23.763 -23.263 1.00 21.33 291 CYS A N 1
ATOM 2209 C CA . CYS A 1 291 ? 27.806 23.045 -23.596 1.00 21.33 291 CYS A CA 1
ATOM 2210 C C . CYS A 1 291 ? 28.859 24.090 -23.961 1.00 21.33 291 CYS A C 1
ATOM 2212 O O . CYS A 1 291 ? 28.693 24.804 -24.948 1.00 21.33 291 CYS A O 1
ATOM 2214 N N . SER A 1 292 ? 29.942 24.165 -23.189 1.00 22.61 292 SER A N 1
ATOM 2215 C CA . SER A 1 292 ? 31.197 24.737 -23.674 1.00 22.61 292 SER A CA 1
ATOM 2216 C C . SER A 1 292 ? 32.328 23.733 -23.418 1.00 22.61 292 SER A C 1
ATOM 2218 O O . SER A 1 292 ? 32.385 23.172 -22.321 1.00 22.61 292 SER A O 1
ATOM 2220 N N . PRO A 1 293 ? 33.188 23.447 -24.412 1.00 30.80 293 PRO A N 1
ATOM 2221 C CA . PRO A 1 293 ? 34.169 22.374 -24.350 1.00 30.80 293 PRO A CA 1
ATOM 2222 C C . PRO A 1 293 ? 35.514 22.916 -23.858 1.00 30.80 293 PRO A C 1
ATOM 2224 O O . PRO A 1 293 ? 36.223 23.557 -24.624 1.00 30.80 293 PRO A O 1
ATOM 2227 N N . ALA A 1 294 ? 35.905 22.665 -22.607 1.00 23.94 294 ALA A N 1
ATOM 2228 C CA . ALA A 1 294 ? 37.304 22.825 -22.197 1.00 23.94 294 ALA A CA 1
ATOM 2229 C C . ALA A 1 294 ? 37.598 22.205 -20.822 1.00 23.94 294 ALA A C 1
ATOM 2231 O O . ALA A 1 294 ? 37.017 22.621 -19.827 1.00 23.94 294 ALA A O 1
ATOM 2232 N N . ALA A 1 295 ? 38.612 21.327 -20.811 1.00 24.67 295 ALA A N 1
ATOM 2233 C CA . ALA A 1 295 ? 39.409 20.865 -19.666 1.00 24.67 295 ALA A CA 1
ATOM 2234 C C . ALA A 1 295 ? 38.663 19.945 -18.663 1.00 24.67 295 ALA A C 1
ATOM 2236 O O . ALA A 1 295 ? 37.549 20.217 -18.256 1.00 24.67 295 ALA A O 1
ATOM 2237 N N . VAL A 1 296 ? 39.193 18.808 -18.204 1.00 24.33 296 VAL A N 1
ATOM 2238 C CA . VAL A 1 296 ? 40.555 18.569 -17.717 1.00 24.33 296 VAL A CA 1
ATOM 2239 C C . VAL A 1 296 ? 40.962 17.096 -17.907 1.00 24.33 296 VAL A C 1
ATOM 2241 O O . VAL A 1 296 ? 40.196 16.157 -17.724 1.00 24.33 296 VAL A O 1
ATOM 2244 N N . ILE A 1 297 ? 42.232 16.977 -18.275 1.00 23.69 297 ILE A N 1
ATOM 2245 C CA . ILE A 1 297 ? 43.147 15.847 -18.441 1.00 23.69 297 ILE A CA 1
ATOM 2246 C C . ILE A 1 297 ? 43.029 14.744 -17.368 1.00 23.69 297 ILE A C 1
ATOM 2248 O O . ILE A 1 297 ? 43.121 15.003 -16.171 1.00 23.69 297 ILE A O 1
ATOM 2252 N N . TRP A 1 298 ? 42.952 13.491 -17.828 1.00 20.06 298 TRP A N 1
ATOM 2253 C CA . TRP A 1 298 ? 43.171 12.278 -17.035 1.00 20.06 298 TRP A CA 1
ATOM 2254 C C . TRP A 1 298 ? 44.644 12.142 -16.613 1.00 20.06 298 TRP A C 1
ATOM 2256 O O . TRP A 1 298 ? 45.542 12.178 -17.457 1.00 20.06 298 TRP A O 1
ATOM 2266 N N . ARG A 1 299 ? 44.903 11.881 -15.327 1.00 20.67 299 ARG A N 1
ATOM 2267 C CA . ARG A 1 299 ? 46.150 11.253 -14.858 1.00 20.67 299 ARG A CA 1
ATOM 2268 C C . ARG A 1 299 ? 45.832 10.200 -13.795 1.00 20.67 299 ARG A C 1
ATOM 2270 O O . ARG A 1 299 ? 45.434 10.535 -12.686 1.00 20.67 299 ARG A O 1
ATOM 2277 N N . CYS A 1 300 ? 46.048 8.932 -14.142 1.00 23.56 300 CYS A N 1
ATOM 2278 C CA . CYS A 1 300 ? 46.297 7.861 -13.175 1.00 23.56 300 CYS A CA 1
ATOM 2279 C C . CYS A 1 300 ? 47.658 8.076 -12.490 1.00 23.56 300 CYS A C 1
ATOM 2281 O O . CYS A 1 300 ? 48.563 8.669 -13.086 1.00 23.56 300 CYS A O 1
ATOM 2283 N N . PRO A 1 301 ? 47.862 7.464 -11.314 1.00 28.73 301 PRO A N 1
ATOM 2284 C CA . PRO A 1 301 ? 49.018 6.582 -11.229 1.00 28.73 301 PRO A CA 1
ATOM 2285 C C . PRO A 1 301 ? 48.693 5.245 -10.559 1.00 28.73 301 PRO A C 1
ATOM 2287 O O . PRO A 1 301 ? 48.127 5.176 -9.471 1.00 28.73 301 PRO A O 1
ATOM 2290 N N . ALA A 1 302 ? 49.143 4.180 -11.217 1.00 27.12 302 ALA A N 1
ATOM 2291 C CA . ALA A 1 302 ? 49.511 2.934 -10.573 1.00 27.12 302 ALA A CA 1
ATOM 2292 C C . ALA A 1 302 ? 51.011 2.969 -10.237 1.00 27.12 302 ALA A C 1
ATOM 2294 O O . ALA A 1 302 ? 51.801 3.478 -11.035 1.00 27.12 302 ALA A O 1
ATOM 2295 N N . SER A 1 303 ? 51.365 2.300 -9.132 1.00 27.02 303 SER A N 1
ATOM 2296 C CA . SER A 1 303 ? 52.622 1.566 -8.865 1.00 27.02 303 SER A CA 1
ATOM 2297 C C . SER A 1 303 ? 53.492 2.048 -7.692 1.00 27.02 303 SER A C 1
ATOM 2299 O O . SER A 1 303 ? 54.234 3.016 -7.796 1.00 27.02 303 SER A O 1
ATOM 2301 N N . LEU A 1 304 ? 53.452 1.216 -6.640 1.00 29.58 304 LEU A N 1
ATOM 2302 C CA . LEU A 1 304 ? 54.577 0.586 -5.927 1.00 29.58 304 LEU A CA 1
ATOM 2303 C C . LEU A 1 304 ? 55.624 1.444 -5.193 1.00 29.58 304 LEU A C 1
ATOM 2305 O O . LEU A 1 304 ? 56.487 2.073 -5.796 1.00 29.58 304 LEU A O 1
ATOM 2309 N N . THR A 1 305 ? 55.732 1.199 -3.880 1.00 25.69 305 THR A N 1
ATOM 2310 C CA . THR A 1 305 ? 57.019 0.801 -3.276 1.00 25.69 305 THR A CA 1
ATOM 2311 C C . THR A 1 305 ? 56.829 0.023 -1.967 1.00 25.69 305 THR A C 1
ATOM 2313 O O . THR A 1 305 ? 56.087 0.412 -1.074 1.00 25.69 305 THR A O 1
ATOM 2316 N N . VAL A 1 306 ? 57.511 -1.120 -1.908 1.00 31.47 306 VAL A N 1
ATOM 2317 C CA . VAL A 1 306 ? 57.660 -2.083 -0.804 1.00 31.47 306 VAL A CA 1
ATOM 2318 C C . VAL A 1 306 ? 58.856 -1.684 0.068 1.00 31.47 306 VAL A C 1
ATOM 2320 O O . VAL A 1 306 ? 59.832 -1.212 -0.516 1.00 31.47 306 VAL A O 1
ATOM 2323 N N . ARG A 1 307 ? 58.830 -1.968 1.392 1.00 28.31 307 ARG A N 1
ATOM 2324 C CA . ARG A 1 307 ? 59.934 -2.506 2.257 1.00 28.31 307 ARG A CA 1
ATOM 2325 C C . ARG A 1 307 ? 59.671 -2.265 3.773 1.00 28.31 307 ARG A C 1
ATOM 2327 O O . ARG A 1 307 ? 58.831 -1.435 4.088 1.00 28.31 307 ARG A O 1
ATOM 2334 N N . PRO A 1 308 ? 60.359 -2.947 4.721 1.00 33.94 308 PRO A N 1
ATOM 2335 C CA . PRO A 1 308 ? 60.139 -4.339 5.124 1.00 33.94 308 PRO A CA 1
ATOM 2336 C C . PRO A 1 308 ? 59.970 -4.490 6.660 1.00 33.94 308 PRO A C 1
ATOM 2338 O O . PRO A 1 308 ? 60.111 -3.543 7.427 1.00 33.94 308 PRO A O 1
ATOM 2341 N N . ALA A 1 309 ? 59.694 -5.714 7.112 1.00 32.34 309 ALA A N 1
ATOM 2342 C CA . ALA A 1 309 ? 59.671 -6.102 8.521 1.00 32.34 309 ALA A CA 1
ATOM 2343 C C . ALA A 1 309 ? 61.081 -6.377 9.085 1.00 32.34 309 ALA A C 1
ATOM 2345 O O . ALA A 1 309 ? 61.913 -6.974 8.401 1.00 32.34 309 ALA A O 1
ATOM 2346 N N . SER A 1 310 ? 61.298 -6.057 10.366 1.00 32.44 310 SER A N 1
ATOM 2347 C CA . SER A 1 310 ? 62.307 -6.707 11.217 1.00 32.44 310 SER A CA 1
ATOM 2348 C C . SER A 1 310 ? 61.907 -6.652 12.699 1.00 32.44 310 SER A C 1
ATOM 2350 O O . SER A 1 310 ? 61.637 -5.585 13.242 1.00 32.44 310 SER A O 1
ATOM 2352 N N . ASN A 1 311 ? 61.869 -7.840 13.309 1.00 34.66 311 ASN A N 1
ATOM 2353 C CA . ASN A 1 311 ? 61.629 -8.177 14.719 1.00 34.66 311 ASN A CA 1
ATOM 2354 C C . ASN A 1 311 ? 62.602 -7.515 15.710 1.00 34.66 311 ASN A C 1
ATOM 2356 O O . ASN A 1 311 ? 63.783 -7.444 15.390 1.00 34.66 311 ASN A O 1
ATOM 2360 N N . SER A 1 312 ? 62.149 -7.274 16.956 1.00 30.95 312 SER A N 1
ATOM 2361 C CA . SER A 1 312 ? 62.717 -7.917 18.170 1.00 30.95 312 SER A CA 1
ATOM 2362 C C . SER A 1 312 ? 62.083 -7.456 19.506 1.00 30.95 312 SER A C 1
ATOM 2364 O O . SER A 1 312 ? 62.115 -6.278 19.830 1.00 30.95 312 SER A O 1
ATOM 2366 N N . LEU A 1 313 ? 61.588 -8.449 20.266 1.00 32.06 313 LEU A N 1
ATOM 2367 C CA . LEU A 1 313 ? 61.606 -8.671 21.732 1.00 32.06 313 LEU A CA 1
ATOM 2368 C C . LEU A 1 313 ? 61.107 -7.629 22.774 1.00 32.06 313 LEU A C 1
ATOM 2370 O O . LEU A 1 313 ? 61.743 -6.620 23.033 1.00 32.06 313 LEU A O 1
ATOM 2374 N N . SER A 1 314 ? 60.042 -8.046 23.484 1.00 31.53 314 SER A N 1
ATOM 2375 C CA . SER A 1 314 ? 59.878 -8.237 24.951 1.00 31.53 314 SER A CA 1
ATOM 2376 C C . SER A 1 314 ? 60.604 -7.317 25.953 1.00 31.53 314 SER A C 1
ATOM 2378 O O . SER A 1 314 ? 61.829 -7.322 26.007 1.00 31.53 314 SER A O 1
ATOM 2380 N N . ILE A 1 315 ? 59.848 -6.696 26.877 1.00 29.61 315 ILE A N 1
ATOM 2381 C CA . ILE A 1 315 ? 59.799 -6.993 28.335 1.00 29.61 315 ILE A CA 1
ATOM 2382 C C . ILE A 1 315 ? 58.822 -6.006 29.031 1.00 29.61 315 ILE A C 1
ATOM 2384 O O . ILE A 1 315 ? 58.759 -4.829 28.696 1.00 29.61 315 ILE A O 1
ATOM 2388 N N . ARG A 1 316 ? 58.035 -6.549 29.972 1.00 30.48 316 ARG A N 1
ATOM 2389 C CA . ARG A 1 316 ? 57.095 -5.922 30.938 1.00 30.48 316 ARG A CA 1
ATOM 2390 C C . ARG A 1 316 ? 57.807 -4.991 31.956 1.00 30.48 316 ARG A C 1
ATOM 2392 O O . ARG A 1 316 ? 59.032 -5.056 32.009 1.00 30.48 316 ARG A O 1
ATOM 2399 N N . PRO A 1 317 ? 57.126 -4.191 32.808 1.00 48.06 317 PRO A N 1
ATOM 2400 C CA . PRO A 1 317 ? 55.826 -4.409 33.467 1.00 48.06 317 PRO A CA 1
ATOM 2401 C C . PRO A 1 317 ? 54.686 -3.506 33.003 1.00 48.06 317 PRO A C 1
ATOM 2403 O O . PRO A 1 317 ? 54.945 -2.343 32.629 1.00 48.06 317 PRO A O 1
#

Radius of gyration: 31.96 Å; chains: 1; bounding box: 86×106×80 Å

Sequence (317 aa):
MSYLDLHTTGHRRRALPLASLIAAALMVPLSGQACGPDFPNRLLVNRNGTLLYMPEGNFAFEATRLVPVDPQLPRWQAPAPATPPKPMPLSPEQQAIAQMRATQTVEEADAVNAQGLSNAARLYTLGAVAFAAEDPRASQYFQQVLALPAAEQEAWGLRAQYSLGRLLMGDHGTPENESGSEPVVKHPEKAQLEQALAAFQQVIDQVKSGTADPDQLALSSLGQQARIHLWLGEIAPAAQLYAQQAAQGESRWWSLAAIYLHLSGQPAACGGVKTGHSRFRWCSSWSPLSCSPAAVIWRCPASLTVRPASNSLSIRP

Organism: Serratia fonticola (NCBI:txid47917)